Protein AF-0000000086059909 (afdb_homodimer)

Organism: NCBI:txid2851993

InterPro domains:
  IPR046909 Cyclic-phosphate processing, Receiver domain [PF20274] (4-87)

pLDDT: mean 95.5, std 5.06, range [65.31, 98.69]

Structure (mmCIF, N/CA/C/O backbone):
data_AF-0000000086059909-model_v1
#
loop_
_entity.id
_entity.type
_entity.pdbx_description
1 polymer 'Cyclic-phosphate processing Receiver domain-containing protein'
#
loop_
_atom_site.group_PDB
_atom_site.id
_atom_site.type_symbol
_atom_site.label_atom_id
_atom_site.label_alt_id
_atom_site.label_comp_id
_atom_site.label_asym_id
_atom_site.label_entity_id
_atom_site.label_seq_id
_atom_site.pdbx_PDB_ins_code
_atom_site.Cartn_x
_atom_site.Cartn_y
_atom_site.Cartn_z
_atom_site.occupancy
_atom_site.B_iso_or_equiv
_atom_site.auth_seq_id
_atom_site.auth_comp_id
_atom_site.auth_asym_id
_atom_site.auth_atom_id
_atom_site.pdbx_PDB_model_num
ATOM 1 N N . MET A 1 1 ? 14.375 -0.231 -8.562 1 88.06 1 MET A N 1
ATOM 2 C CA . MET A 1 1 ? 14.078 -0.672 -7.203 1 88.06 1 MET A CA 1
ATOM 3 C C . MET A 1 1 ? 12.93 -1.68 -7.199 1 88.06 1 MET A C 1
ATOM 5 O O . MET A 1 1 ? 11.977 -1.546 -7.969 1 88.06 1 MET A O 1
ATOM 9 N N . ILE A 1 2 ? 13.148 -2.838 -6.473 1 96.44 2 ILE A N 1
ATOM 10 C CA . ILE A 1 2 ? 12.156 -3.906 -6.402 1 96.44 2 ILE A CA 1
ATOM 11 C C . ILE A 1 2 ? 11.367 -3.789 -5.098 1 96.44 2 ILE A C 1
ATOM 13 O O . ILE A 1 2 ? 11.953 -3.709 -4.016 1 96.44 2 ILE A O 1
ATOM 17 N N . PHE A 1 3 ? 10.102 -3.744 -5.242 1 98.25 3 PHE A N 1
ATOM 18 C CA . PHE A 1 3 ? 9.258 -3.68 -4.055 1 98.25 3 PHE A CA 1
ATOM 19 C C . PHE A 1 3 ? 8.633 -5.035 -3.764 1 98.25 3 PHE A C 1
ATOM 21 O O . PHE A 1 3 ? 8.289 -5.781 -4.688 1 98.25 3 PHE A O 1
ATOM 28 N N . HIS A 1 4 ? 8.477 -5.203 -2.398 1 98.56 4 HIS A N 1
ATOM 29 C CA . HIS A 1 4 ? 7.676 -6.336 -1.931 1 98.56 4 HIS A CA 1
ATOM 30 C C . HIS A 1 4 ? 6.273 -5.895 -1.538 1 98.56 4 HIS A C 1
ATOM 32 O O . HIS A 1 4 ? 6.098 -5.145 -0.574 1 98.56 4 HIS A O 1
ATOM 38 N N . ILE A 1 5 ? 5.297 -6.426 -2.328 1 98.69 5 ILE A N 1
ATOM 39 C CA . ILE A 1 5 ? 3.91 -5.996 -2.178 1 98.69 5 ILE A CA 1
ATOM 40 C C . ILE A 1 5 ? 3.055 -7.168 -1.703 1 98.69 5 ILE A C 1
ATOM 42 O O . ILE A 1 5 ? 3.016 -8.219 -2.348 1 98.69 5 ILE A O 1
ATOM 46 N N . LEU A 1 6 ? 2.396 -6.961 -0.592 1 98.69 6 LEU A N 1
ATOM 47 C CA . LEU A 1 6 ? 1.515 -7.988 -0.046 1 98.69 6 LEU A CA 1
ATOM 48 C C . LEU A 1 6 ? 0.052 -7.578 -0.19 1 98.69 6 LEU A C 1
ATOM 50 O O . LEU A 1 6 ? -0.344 -6.504 0.265 1 98.69 6 LEU A O 1
ATOM 54 N N . ILE A 1 7 ? -0.701 -8.375 -0.814 1 98.5 7 ILE A N 1
ATOM 55 C CA . ILE A 1 7 ? -2.152 -8.227 -0.856 1 98.5 7 ILE A CA 1
ATOM 56 C C . ILE A 1 7 ? -2.803 -9.273 0.043 1 98.5 7 ILE A C 1
ATOM 58 O O . ILE A 1 7 ? -2.85 -10.461 -0.306 1 98.5 7 ILE A O 1
ATOM 62 N N . ASP A 1 8 ? -3.221 -8.82 1.195 1 97.81 8 ASP A N 1
ATOM 63 C CA . ASP A 1 8 ? -3.68 -9.695 2.271 1 97.81 8 ASP A CA 1
ATOM 64 C C . ASP A 1 8 ? -4.512 -8.922 3.289 1 97.81 8 ASP A C 1
ATOM 66 O O . ASP A 1 8 ? -4.09 -7.867 3.771 1 97.81 8 ASP A O 1
ATOM 70 N N . ASP A 1 9 ? -5.625 -9.469 3.674 1 96.56 9 ASP A N 1
ATOM 71 C CA . ASP A 1 9 ? -6.508 -8.695 4.539 1 96.56 9 ASP A CA 1
ATOM 72 C C . ASP A 1 9 ? -6.098 -8.828 6.004 1 96.56 9 ASP A C 1
ATOM 74 O O . ASP A 1 9 ? -6.527 -8.039 6.848 1 96.56 9 ASP A O 1
ATOM 78 N N . VAL A 1 10 ? -5.203 -9.805 6.395 1 93.06 10 VAL A N 1
ATOM 79 C CA . VAL A 1 10 ? -4.953 -10.086 7.805 1 93.06 10 VAL A CA 1
ATOM 80 C C . VAL A 1 10 ? -3.451 -10.039 8.078 1 93.06 10 VAL A C 1
ATOM 82 O O . VAL A 1 10 ? -2.998 -9.273 8.938 1 93.06 10 VAL A O 1
ATOM 85 N N . ARG A 1 11 ? -2.672 -10.711 7.367 1 92.94 11 ARG A N 1
ATOM 86 C CA . ARG A 1 11 ? -1.28 -10.969 7.719 1 92.94 11 ARG A CA 1
ATOM 87 C C . ARG A 1 11 ? -0.416 -9.734 7.484 1 92.94 11 ARG A C 1
ATOM 89 O O . ARG A 1 11 ? -0.679 -8.953 6.57 1 92.94 11 ARG A O 1
ATOM 96 N N . ASP A 1 12 ? 0.453 -9.602 8.328 1 93.12 12 ASP A N 1
ATOM 97 C CA . ASP A 1 12 ? 1.569 -8.672 8.188 1 93.12 12 ASP A CA 1
ATOM 98 C C . ASP A 1 12 ? 2.889 -9.422 8.016 1 93.12 12 ASP A C 1
ATOM 100 O O . ASP A 1 12 ? 3.549 -9.766 9 1 93.12 12 ASP A O 1
ATOM 104 N N . LEU A 1 13 ? 3.342 -9.625 6.879 1 93 13 LEU A N 1
ATOM 105 C CA . LEU A 1 13 ? 4.602 -10.32 6.633 1 93 13 LEU A CA 1
ATOM 106 C C . LEU A 1 13 ? 5.781 -9.359 6.754 1 93 13 LEU A C 1
ATOM 108 O O . LEU A 1 13 ? 5.711 -8.219 6.293 1 93 13 LEU A O 1
ATOM 112 N N . HIS A 1 14 ? 6.77 -9.852 7.297 1 93.62 14 HIS A N 1
ATOM 113 C CA . HIS A 1 14 ? 7.973 -9.047 7.465 1 93.62 14 HIS A CA 1
ATOM 114 C C . HIS A 1 14 ? 8.609 -8.719 6.117 1 93.62 14 HIS A C 1
ATOM 116 O O . HIS A 1 14 ? 8.562 -9.539 5.195 1 93.62 14 HIS A O 1
ATOM 122 N N . GLY A 1 15 ? 9.141 -7.535 6.062 1 95.06 15 GLY A N 1
ATOM 123 C CA . GLY A 1 15 ? 9.945 -7.176 4.902 1 95.06 15 GLY A CA 1
ATOM 124 C C . GLY A 1 15 ? 9.125 -6.602 3.764 1 95.06 15 GLY A C 1
ATOM 125 O O . GLY A 1 15 ? 9.656 -6.312 2.689 1 95.06 15 GLY A O 1
ATOM 126 N N . MET A 1 16 ? 7.84 -6.418 3.988 1 97.69 16 MET A N 1
ATOM 127 C CA . MET A 1 16 ? 7 -5.848 2.939 1 97.69 16 MET A CA 1
ATOM 128 C C . MET A 1 16 ? 7.191 -4.336 2.854 1 97.69 16 MET A C 1
ATOM 130 O O . MET A 1 16 ? 7.328 -3.666 3.879 1 97.69 16 MET A O 1
ATOM 134 N N . ASP A 1 17 ? 7.164 -3.838 1.604 1 97.94 17 ASP A N 1
ATOM 135 C CA . ASP A 1 17 ? 7.203 -2.396 1.378 1 97.94 17 ASP A CA 1
ATOM 136 C C . ASP A 1 17 ? 5.801 -1.797 1.4 1 97.94 17 ASP A C 1
ATOM 138 O O . ASP A 1 17 ? 5.605 -0.672 1.867 1 97.94 17 ASP A O 1
ATOM 142 N N . ILE A 1 18 ? 4.902 -2.537 0.819 1 98.44 18 ILE A N 1
ATOM 143 C CA . ILE A 1 18 ? 3.508 -2.119 0.721 1 98.44 18 ILE A CA 1
ATOM 144 C C . ILE A 1 18 ? 2.594 -3.281 1.104 1 98.44 18 ILE A C 1
ATOM 146 O O . ILE A 1 18 ? 2.801 -4.414 0.661 1 98.44 18 ILE A O 1
ATOM 150 N N . ILE A 1 19 ? 1.612 -3.006 1.909 1 98.44 19 ILE A N 1
ATOM 151 C CA . ILE A 1 19 ? 0.574 -3.967 2.266 1 98.44 19 ILE A CA 1
ATOM 152 C C . ILE A 1 19 ? -0.797 -3.408 1.889 1 98.44 19 ILE A C 1
ATOM 154 O O . ILE A 1 19 ? -1.146 -2.291 2.273 1 98.44 19 ILE A O 1
ATOM 158 N N . ILE A 1 20 ? -1.526 -4.223 1.174 1 98.5 20 ILE A N 1
ATOM 159 C CA . ILE A 1 20 ? -2.875 -3.857 0.753 1 98.5 20 ILE A CA 1
ATOM 160 C C . ILE A 1 20 ? -3.889 -4.805 1.39 1 98.5 20 ILE A C 1
ATOM 162 O O . ILE A 1 20 ? -3.811 -6.023 1.206 1 98.5 20 ILE A O 1
ATOM 166 N N . ARG A 1 21 ? -4.961 -4.277 2 1 97.62 21 ARG A N 1
ATOM 167 C CA . ARG A 1 21 ? -5.77 -5.066 2.922 1 97.62 21 ARG A CA 1
ATOM 168 C C . ARG A 1 21 ? -7.117 -5.418 2.301 1 97.62 21 ARG A C 1
ATOM 170 O O . ARG A 1 21 ? -7.781 -6.359 2.738 1 97.62 21 ARG A O 1
ATOM 177 N N . THR A 1 22 ? -7.523 -4.625 1.3 1 97.44 22 THR A N 1
ATOM 178 C CA . THR A 1 22 ? -8.867 -4.824 0.772 1 97.44 22 THR A CA 1
ATOM 179 C C . THR A 1 22 ? -8.836 -5.023 -0.741 1 97.44 22 THR A C 1
ATOM 181 O O . THR A 1 22 ? -7.941 -4.504 -1.418 1 97.44 22 THR A O 1
ATOM 184 N N . PRO A 1 23 ? -9.844 -5.727 -1.25 1 97.69 23 PRO A N 1
ATOM 185 C CA . PRO A 1 23 ? -9.891 -5.895 -2.705 1 97.69 23 PRO A CA 1
ATOM 186 C C . PRO A 1 23 ? -10.023 -4.566 -3.447 1 97.69 23 PRO A C 1
ATOM 188 O O . PRO A 1 23 ? -9.422 -4.383 -4.508 1 97.69 23 PRO A O 1
ATOM 191 N N . GLU A 1 24 ? -10.805 -3.645 -2.908 1 96.88 24 GLU A N 1
ATOM 192 C CA . GLU A 1 24 ? -10.992 -2.355 -3.564 1 96.88 24 GLU A CA 1
ATOM 193 C C . GLU A 1 24 ? -9.672 -1.591 -3.666 1 96.88 24 GLU A C 1
ATOM 195 O O . GLU A 1 24 ? -9.359 -1.02 -4.715 1 96.88 24 GLU A O 1
ATOM 200 N N . ALA A 1 25 ? -8.922 -1.569 -2.637 1 97.38 25 ALA A N 1
ATOM 201 C CA . ALA A 1 25 ? -7.625 -0.899 -2.65 1 97.38 25 ALA A CA 1
ATOM 202 C C . ALA A 1 25 ? -6.664 -1.588 -3.613 1 97.38 25 ALA A C 1
ATOM 204 O O . ALA A 1 25 ? -5.879 -0.925 -4.297 1 97.38 25 ALA A O 1
ATOM 205 N N . ALA A 1 26 ? -6.77 -2.9 -3.641 1 98.06 26 ALA A N 1
ATOM 206 C CA . ALA A 1 26 ? -5.914 -3.645 -4.562 1 98.06 26 ALA A CA 1
ATOM 207 C C . ALA A 1 26 ? -6.207 -3.266 -6.012 1 98.06 26 ALA A C 1
ATOM 209 O O . ALA A 1 26 ? -5.285 -3.02 -6.793 1 98.06 26 ALA A O 1
ATOM 210 N N . ILE A 1 27 ? -7.422 -3.207 -6.328 1 96.88 27 ILE A N 1
ATOM 211 C CA . ILE A 1 27 ? -7.812 -2.859 -7.691 1 96.88 27 ILE A CA 1
ATOM 212 C C . ILE A 1 27 ? -7.332 -1.448 -8.023 1 96.88 27 ILE A C 1
ATOM 214 O O . ILE A 1 27 ? -6.766 -1.214 -9.094 1 96.88 27 ILE A O 1
ATOM 218 N N . GLU A 1 28 ? -7.586 -0.566 -7.16 1 96.25 28 GLU A N 1
ATOM 219 C CA . GLU A 1 28 ? -7.125 0.801 -7.383 1 96.25 28 GLU A CA 1
ATOM 220 C C . GLU A 1 28 ? -5.609 0.854 -7.551 1 96.25 28 GLU A C 1
ATOM 222 O O . GLU A 1 28 ? -5.102 1.547 -8.43 1 96.25 28 GLU A O 1
ATOM 227 N N . PHE A 1 29 ? -4.945 0.128 -6.723 1 97.12 29 PHE A N 1
ATOM 228 C CA . PHE A 1 29 ? -3.49 0.067 -6.793 1 97.12 29 PHE A CA 1
ATOM 229 C C . PHE A 1 29 ? -3.033 -0.445 -8.148 1 97.12 29 PHE A C 1
ATOM 231 O O . PHE A 1 29 ? -2.148 0.144 -8.773 1 97.12 29 PHE A O 1
ATOM 238 N N . LEU A 1 30 ? -3.65 -1.437 -8.641 1 97.31 30 LEU A N 1
ATOM 239 C CA . LEU A 1 30 ? -3.252 -2.039 -9.906 1 97.31 30 LEU A CA 1
ATOM 240 C C . LEU A 1 30 ? -3.6 -1.122 -11.078 1 97.31 30 LEU A C 1
ATOM 242 O O . LEU A 1 30 ? -2.963 -1.186 -12.133 1 97.31 30 LEU A O 1
ATOM 246 N N . ASN A 1 31 ? -4.602 -0.307 -10.859 1 96.19 31 ASN A N 1
ATOM 247 C CA . ASN A 1 31 ? -4.996 0.645 -11.891 1 96.19 31 ASN A CA 1
ATOM 248 C C . ASN A 1 31 ? -4.004 1.798 -12 1 96.19 31 ASN A C 1
ATOM 250 O O . ASN A 1 31 ? -3.883 2.418 -13.055 1 96.19 31 ASN A O 1
ATOM 254 N N . THR A 1 32 ? -3.246 2.004 -10.938 1 94.56 32 THR A N 1
ATOM 255 C CA . THR A 1 32 ? -2.451 3.227 -10.906 1 94.56 32 THR A CA 1
ATOM 256 C C . THR A 1 32 ? -0.963 2.904 -10.812 1 94.56 32 THR A C 1
ATOM 258 O O . THR A 1 32 ? -0.119 3.77 -11.055 1 94.56 32 THR A O 1
ATOM 261 N N . THR A 1 33 ? -0.651 1.685 -10.453 1 94.38 33 THR A N 1
ATOM 262 C CA . THR A 1 33 ? 0.735 1.272 -10.258 1 94.38 33 THR A CA 1
ATOM 263 C C . THR A 1 33 ? 1.04 0.004 -11.055 1 94.38 33 THR A C 1
ATOM 265 O O . THR A 1 33 ? 0.269 -0.957 -11.016 1 94.38 33 THR A O 1
ATOM 268 N N . ASP A 1 34 ? 2.123 0.028 -11.758 1 96.56 34 ASP A N 1
ATOM 269 C CA . ASP A 1 34 ? 2.59 -1.146 -12.492 1 96.56 34 ASP A CA 1
ATOM 270 C C . ASP A 1 34 ? 3.455 -2.037 -11.602 1 96.56 34 ASP A C 1
ATOM 272 O O . ASP A 1 34 ? 4.516 -1.617 -11.141 1 96.56 34 ASP A O 1
ATOM 276 N N . THR A 1 35 ? 3.082 -3.275 -11.398 1 98 35 THR A N 1
ATOM 277 C CA . THR A 1 35 ? 3.785 -4.188 -10.508 1 98 35 THR A CA 1
ATOM 278 C C . THR A 1 35 ? 4.895 -4.93 -11.25 1 98 35 THR A C 1
ATOM 280 O O . THR A 1 35 ? 5.598 -5.754 -10.664 1 98 35 THR A O 1
ATOM 283 N N . THR A 1 36 ? 5.004 -4.656 -12.547 1 98.06 36 THR A N 1
ATOM 284 C CA . THR A 1 36 ? 6.035 -5.324 -13.328 1 98.06 36 THR A CA 1
ATOM 285 C C . THR A 1 36 ? 7.41 -5.125 -12.703 1 98.06 36 THR A C 1
ATOM 287 O O . THR A 1 36 ? 7.781 -4.004 -12.352 1 98.06 36 THR A O 1
ATOM 290 N N . GLY A 1 37 ? 8.07 -6.227 -12.555 1 97.56 37 GLY A N 1
ATOM 291 C CA . GLY A 1 37 ? 9.422 -6.164 -12.008 1 97.56 37 GLY A CA 1
ATOM 292 C C . GLY A 1 37 ? 9.445 -6.184 -10.492 1 97.56 37 GLY A C 1
ATOM 293 O O . GLY A 1 37 ? 10.523 -6.207 -9.891 1 97.56 37 GLY A O 1
ATOM 294 N N . HIS A 1 38 ? 8.344 -6.258 -9.812 1 98.38 38 HIS A N 1
ATOM 295 C CA . HIS A 1 38 ? 8.25 -6.305 -8.352 1 98.38 38 HIS A CA 1
ATOM 296 C C . HIS A 1 38 ? 7.832 -7.691 -7.875 1 98.38 38 HIS A C 1
ATOM 298 O O . HIS A 1 38 ? 7.578 -8.578 -8.688 1 98.38 38 HIS A O 1
ATOM 304 N N . PHE A 1 39 ? 7.93 -7.883 -6.578 1 98.5 39 PHE A N 1
ATOM 305 C CA . PHE A 1 39 ? 7.445 -9.109 -5.957 1 98.5 39 PHE A CA 1
ATOM 306 C C . PHE A 1 39 ? 6.047 -8.906 -5.387 1 98.5 39 PHE A C 1
ATOM 308 O O . PHE A 1 39 ? 5.793 -7.93 -4.676 1 98.5 39 PHE A O 1
ATOM 315 N N . VAL A 1 40 ? 5.211 -9.844 -5.746 1 98.62 40 VAL A N 1
ATOM 316 C CA . VAL A 1 40 ? 3.842 -9.734 -5.258 1 98.62 40 VAL A CA 1
ATOM 317 C C . VAL A 1 40 ? 3.471 -10.984 -4.473 1 98.62 40 VAL A C 1
ATOM 319 O O . VAL A 1 40 ? 3.605 -12.102 -4.977 1 98.62 40 VAL A O 1
ATOM 322 N N . TYR A 1 41 ? 3.057 -10.805 -3.219 1 98.38 41 TYR A N 1
ATOM 323 C CA . TYR A 1 41 ? 2.516 -11.844 -2.35 1 98.38 41 TYR A CA 1
ATOM 324 C C . TYR A 1 41 ? 0.997 -11.75 -2.264 1 98.38 41 TYR A C 1
ATOM 326 O O . TYR A 1 41 ? 0.449 -10.664 -2.045 1 98.38 41 TYR A O 1
ATOM 334 N N . MET A 1 42 ? 0.342 -12.867 -2.504 1 97.62 42 MET A N 1
ATOM 335 C CA . MET A 1 42 ? -1.107 -12.758 -2.645 1 97.62 42 MET A CA 1
ATOM 336 C C . MET A 1 42 ? -1.817 -13.805 -1.797 1 97.62 42 MET A C 1
ATOM 338 O O . MET A 1 42 ? -1.503 -14.992 -1.883 1 97.62 42 MET A O 1
ATOM 342 N N . ASP A 1 43 ? -2.734 -13.328 -1.062 1 97.81 43 ASP A N 1
ATOM 343 C CA . ASP A 1 43 ? -3.752 -14.172 -0.447 1 97.81 43 ASP A CA 1
ATOM 344 C C . ASP A 1 43 ? -5.008 -14.242 -1.313 1 97.81 43 ASP A C 1
ATOM 346 O O . ASP A 1 43 ? -5.191 -13.414 -2.211 1 97.81 43 ASP A O 1
ATOM 350 N N . ASN A 1 44 ? -5.766 -15.227 -1.102 1 98 44 ASN A N 1
ATOM 351 C CA . ASN A 1 44 ? -7.008 -15.336 -1.86 1 98 44 ASN A CA 1
ATOM 352 C C . ASN A 1 44 ? -8.188 -14.766 -1.087 1 98 44 ASN A C 1
ATOM 354 O O . ASN A 1 44 ? -9.016 -14.047 -1.651 1 98 44 ASN A O 1
ATOM 358 N N . ASP A 1 45 ? -8.266 -15.094 0.191 1 96.62 45 ASP A N 1
ATOM 359 C CA . ASP A 1 45 ? -9.445 -14.742 0.979 1 96.62 45 ASP A CA 1
ATOM 360 C C . ASP A 1 45 ? -9.336 -13.312 1.509 1 96.62 45 ASP A C 1
ATOM 362 O O . ASP A 1 45 ? -9.125 -13.102 2.705 1 96.62 45 ASP A O 1
ATOM 366 N N . LEU A 1 46 ? -9.625 -12.359 0.718 1 95.81 46 LEU A N 1
ATOM 367 C CA . LEU A 1 46 ? -9.422 -10.945 1.028 1 95.81 46 LEU A CA 1
ATOM 368 C C . LEU A 1 46 ? -10.672 -10.336 1.651 1 95.81 46 LEU A C 1
ATOM 370 O O . LEU A 1 46 ? -10.609 -9.281 2.277 1 95.81 46 LEU A O 1
ATOM 374 N N . ALA A 1 47 ? -11.82 -10.828 1.349 1 89.06 47 ALA A N 1
ATOM 375 C CA . ALA A 1 47 ? -13.086 -10.297 1.862 1 89.06 47 ALA A CA 1
ATOM 376 C C . ALA A 1 47 ? -14.164 -11.375 1.876 1 89.06 47 ALA A C 1
ATOM 378 O O . ALA A 1 47 ? -14.109 -12.328 1.095 1 89.06 47 ALA A O 1
ATOM 379 N N . VAL A 1 48 ? -15.117 -11.148 2.748 1 86 48 VAL A N 1
ATOM 380 C CA . VAL A 1 48 ? -16.234 -12.078 2.834 1 86 48 VAL A CA 1
ATOM 381 C C . VAL A 1 48 ? -17.172 -11.883 1.64 1 86 48 VAL A C 1
ATOM 383 O O . VAL A 1 48 ? -17.594 -12.852 1.001 1 86 48 VAL A O 1
ATOM 386 N N . ASP A 1 49 ? -17.5 -10.578 1.355 1 88.38 49 ASP A N 1
ATOM 387 C CA . ASP A 1 49 ? -18.406 -10.266 0.252 1 88.38 49 ASP A CA 1
ATOM 388 C C . ASP A 1 49 ? -17.688 -9.453 -0.829 1 88.38 49 ASP A C 1
ATOM 390 O O . ASP A 1 49 ? -18.328 -8.734 -1.591 1 88.38 49 ASP A O 1
ATOM 394 N N . GLY A 1 50 ? -16.688 -9.82 -1.316 1 89.56 50 GLY A N 1
ATOM 395 C CA . GLY A 1 50 ? -15.977 -9.062 -2.338 1 89.56 50 GLY A CA 1
ATOM 396 C C . GLY A 1 50 ? -15.102 -9.938 -3.221 1 89.56 50 GLY A C 1
ATOM 397 O O . GLY A 1 50 ? -15.242 -11.156 -3.23 1 89.56 50 GLY A O 1
ATOM 398 N N . MET A 1 51 ? -14.352 -9.297 -4.062 1 95 51 MET A N 1
ATOM 399 C CA . MET A 1 51 ? -13.438 -10.008 -4.957 1 95 51 MET A CA 1
ATOM 400 C C . MET A 1 51 ? -12.414 -10.805 -4.16 1 95 51 MET A C 1
ATOM 402 O O . MET A 1 51 ? -11.953 -10.359 -3.107 1 95 51 MET A O 1
ATOM 406 N N . GLU A 1 52 ? -12.117 -11.922 -4.746 1 97.19 52 GLU A N 1
ATOM 407 C CA . GLU A 1 52 ? -11.094 -12.766 -4.137 1 97.19 52 GLU A CA 1
ATOM 408 C C . GLU A 1 52 ? -9.734 -12.547 -4.801 1 97.19 52 GLU A C 1
ATOM 410 O O . GLU A 1 52 ? -9.648 -11.945 -5.875 1 97.19 52 GLU A O 1
ATOM 415 N N . GLY A 1 53 ? -8.703 -13.094 -4.168 1 98 53 GLY A N 1
ATOM 416 C CA . GLY A 1 53 ? -7.34 -12.906 -4.645 1 98 53 GLY A CA 1
ATOM 417 C C . GLY A 1 53 ? -7.129 -13.414 -6.059 1 98 53 GLY A C 1
ATOM 418 O O . GLY A 1 53 ? -6.426 -12.781 -6.852 1 98 53 GLY A O 1
ATOM 419 N N . TYR A 1 54 ? -7.734 -14.539 -6.387 1 97.88 54 TYR A N 1
ATOM 420 C CA . TYR A 1 54 ? -7.52 -15.07 -7.727 1 97.88 54 TYR A CA 1
ATOM 421 C C . TYR A 1 54 ? -8.078 -14.133 -8.789 1 97.88 54 TYR A C 1
ATO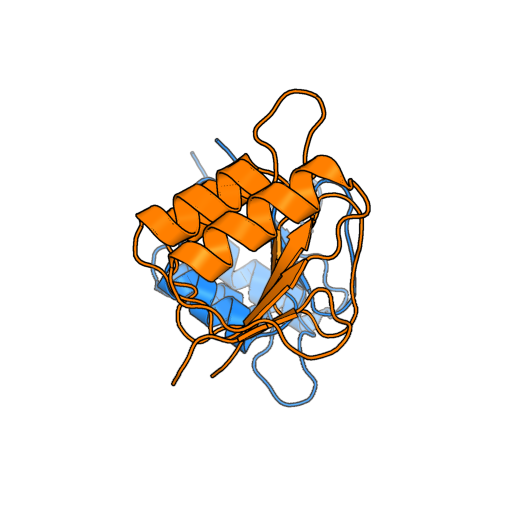M 423 O O . TYR A 1 54 ? -7.512 -14.008 -9.875 1 97.88 54 TYR A O 1
ATOM 431 N N . GLN A 1 55 ? -9.164 -13.492 -8.539 1 97.94 55 GLN A N 1
ATOM 432 C CA . GLN A 1 55 ? -9.711 -12.508 -9.469 1 97.94 55 GLN A CA 1
ATOM 433 C C . GLN A 1 55 ? -8.781 -11.305 -9.602 1 97.94 55 GLN A C 1
ATOM 435 O O . GLN A 1 55 ? -8.586 -10.781 -10.703 1 97.94 55 GLN A O 1
ATOM 440 N N . ILE A 1 56 ? -8.188 -10.898 -8.484 1 98.38 56 ILE A N 1
ATOM 441 C CA . ILE A 1 56 ? -7.25 -9.781 -8.492 1 98.38 56 ILE A CA 1
ATOM 442 C C . ILE A 1 56 ? -6.016 -10.141 -9.312 1 98.38 56 ILE A C 1
ATOM 444 O O . ILE A 1 56 ? -5.531 -9.336 -10.109 1 98.38 56 ILE A O 1
ATOM 448 N N . LEU A 1 57 ? -5.52 -11.32 -9.125 1 98.62 57 LEU A N 1
ATOM 449 C CA . LEU A 1 57 ? -4.391 -11.789 -9.922 1 98.62 57 LEU A CA 1
ATOM 450 C C . LEU A 1 57 ? -4.727 -11.75 -11.406 1 98.62 57 LEU A C 1
ATOM 452 O O . LEU A 1 57 ? -3.916 -11.289 -12.219 1 98.62 57 LEU A O 1
ATOM 456 N N . ARG A 1 58 ? -5.871 -12.203 -11.727 1 98.25 58 ARG A N 1
ATOM 457 C CA . ARG A 1 58 ? -6.262 -12.211 -13.133 1 98.25 58 ARG A CA 1
ATOM 458 C C . ARG A 1 58 ? -6.305 -10.797 -13.703 1 98.25 58 ARG A C 1
ATOM 460 O O . ARG A 1 58 ? -5.855 -10.562 -14.828 1 98.25 58 ARG A O 1
ATOM 467 N N . LEU A 1 59 ? -6.879 -9.93 -12.977 1 98.06 59 LEU A N 1
ATOM 468 C CA . LEU A 1 59 ? -6.918 -8.531 -13.406 1 98.06 59 LEU A CA 1
ATOM 469 C C . LEU A 1 59 ? -5.508 -7.996 -13.625 1 98.06 59 LEU A C 1
ATOM 471 O O . LEU A 1 59 ? -5.242 -7.34 -14.633 1 98.06 59 LEU A O 1
ATOM 475 N N . LEU A 1 60 ? -4.66 -8.258 -12.664 1 98.44 60 LEU A N 1
ATOM 476 C CA . LEU A 1 60 ? -3.26 -7.859 -12.766 1 98.44 60 LEU A CA 1
ATOM 477 C C . LEU A 1 60 ? -2.646 -8.352 -14.07 1 98.44 60 LEU A C 1
ATOM 479 O O . LEU A 1 60 ? -2.033 -7.578 -14.805 1 98.44 60 LEU A O 1
ATOM 483 N N . LEU A 1 61 ? -2.826 -9.555 -14.383 1 98.44 61 LEU A N 1
ATOM 484 C CA . LEU A 1 61 ? -2.277 -10.172 -15.586 1 98.44 61 LEU A CA 1
ATOM 485 C C . LEU A 1 61 ? -2.957 -9.617 -16.828 1 98.44 61 LEU A C 1
ATOM 487 O O . LEU A 1 61 ? -2.297 -9.383 -17.844 1 98.44 61 LEU A O 1
ATOM 491 N N . GLU A 1 62 ? -4.215 -9.406 -16.766 1 97.94 62 GLU A N 1
ATOM 492 C CA . GLU A 1 62 ? -4.969 -8.852 -17.891 1 97.94 62 GLU A CA 1
ATOM 493 C C . GLU A 1 62 ? -4.504 -7.434 -18.219 1 97.94 62 GLU A C 1
ATOM 495 O O . GLU A 1 62 ? -4.523 -7.02 -19.375 1 97.94 62 GLU A O 1
ATOM 500 N N . PHE A 1 63 ? -4.184 -6.711 -17.203 1 97.56 63 PHE A N 1
ATOM 501 C CA . PHE A 1 63 ? -3.693 -5.352 -17.391 1 97.56 63 PHE A CA 1
ATOM 502 C C . PHE A 1 63 ? -2.311 -5.355 -18.031 1 97.56 63 PHE A C 1
ATOM 504 O O . PHE A 1 63 ? -1.769 -4.293 -18.359 1 97.56 63 PHE A O 1
ATOM 511 N N . GLY A 1 64 ? -1.762 -6.516 -18.172 1 97.81 64 GLY A N 1
ATOM 512 C CA . GLY A 1 64 ? -0.466 -6.652 -18.828 1 97.81 64 GLY A CA 1
ATOM 513 C C . GLY A 1 64 ? 0.697 -6.527 -17.859 1 97.81 64 GLY A C 1
ATOM 514 O O . GLY A 1 64 ? 1.854 -6.461 -18.281 1 97.81 64 GLY A O 1
ATOM 515 N N . GLN A 1 65 ? 0.401 -6.438 -16.578 1 98.31 65 GLN A N 1
ATOM 516 C CA . GLN A 1 65 ? 1.463 -6.363 -15.57 1 98.31 65 GLN A CA 1
ATOM 517 C C . GLN A 1 65 ? 2.113 -7.727 -15.359 1 98.31 65 GLN A C 1
ATOM 519 O O . GLN A 1 65 ? 1.438 -8.758 -15.414 1 98.31 65 GLN A O 1
ATOM 524 N N . ARG A 1 66 ? 3.406 -7.688 -15.148 1 98.38 66 ARG A N 1
ATOM 525 C CA . ARG A 1 66 ? 4.176 -8.914 -14.977 1 98.38 66 ARG A CA 1
ATOM 526 C C . ARG A 1 66 ? 5.148 -8.797 -13.812 1 98.38 66 ARG A C 1
ATOM 528 O O . ARG A 1 66 ? 6.336 -8.531 -14.008 1 98.38 66 ARG A O 1
ATOM 535 N N . PRO A 1 67 ? 4.645 -9.078 -12.609 1 98.44 67 PRO A N 1
ATOM 536 C CA . PRO A 1 67 ? 5.59 -9.125 -11.484 1 98.44 67 PRO A CA 1
ATOM 537 C C . PRO A 1 67 ? 6.75 -10.086 -11.742 1 98.44 67 PRO A C 1
ATOM 539 O O . PRO A 1 67 ? 6.57 -11.125 -12.383 1 98.44 67 PRO A O 1
ATOM 542 N N . LYS A 1 68 ? 7.832 -9.633 -11.211 1 98.19 68 LYS A N 1
ATOM 543 C CA . LYS A 1 68 ? 9 -10.508 -11.312 1 98.19 68 LYS A CA 1
ATOM 544 C C . LYS A 1 68 ? 8.75 -11.836 -10.609 1 98.19 68 LYS A C 1
ATOM 546 O O . LYS A 1 68 ? 9.195 -12.891 -11.078 1 98.19 68 LYS A O 1
ATOM 551 N N . LYS A 1 69 ? 8.125 -11.742 -9.5 1 97.75 69 LYS A N 1
ATOM 552 C CA . LYS A 1 69 ? 7.797 -12.914 -8.695 1 97.75 69 LYS A CA 1
ATOM 553 C C . LYS A 1 69 ? 6.406 -12.789 -8.078 1 97.75 69 LYS A C 1
ATOM 555 O O . LYS A 1 69 ? 6.027 -11.711 -7.609 1 97.75 69 LYS A O 1
ATOM 560 N N . VAL A 1 70 ? 5.711 -13.891 -8.172 1 98.5 70 VAL A N 1
ATOM 561 C CA . VAL A 1 70 ? 4.438 -13.984 -7.469 1 98.5 70 VAL A CA 1
ATOM 562 C C . VAL A 1 70 ? 4.496 -15.125 -6.449 1 98.5 70 VAL A C 1
ATOM 564 O O . VAL A 1 70 ? 4.871 -16.25 -6.789 1 98.5 70 VAL A O 1
ATOM 567 N N . VAL A 1 71 ? 4.188 -14.859 -5.219 1 98.06 71 VAL A N 1
ATOM 568 C CA . VAL A 1 71 ? 4.156 -15.859 -4.152 1 98.06 71 VAL A CA 1
ATOM 569 C C . VAL A 1 71 ? 2.729 -16.016 -3.633 1 98.06 71 VAL A C 1
ATOM 571 O O . VAL A 1 71 ? 2.117 -15.039 -3.184 1 98.06 71 VAL A O 1
ATOM 574 N N . LEU A 1 72 ? 2.217 -17.141 -3.701 1 98 72 LEU A N 1
ATOM 575 C CA . LEU A 1 72 ? 0.866 -17.406 -3.217 1 98 72 LEU A CA 1
ATOM 576 C C . LEU A 1 72 ? 0.883 -17.797 -1.745 1 98 72 LEU A C 1
ATOM 578 O O . LEU A 1 72 ? 1.311 -18.906 -1.401 1 98 72 LEU A O 1
ATOM 582 N N . VAL A 1 73 ? 0.4 -17.016 -0.925 1 96.44 73 VAL A N 1
ATOM 583 C CA . VAL A 1 73 ? 0.45 -17.25 0.512 1 96.44 73 VAL A CA 1
ATOM 584 C C . VAL A 1 73 ? -0.926 -17.688 1.011 1 96.44 73 VAL A C 1
ATOM 586 O O . VAL A 1 73 ? -1.211 -17.625 2.209 1 96.44 73 VAL A O 1
ATOM 589 N N . THR A 1 74 ? -1.761 -18.109 0.241 1 95.69 74 THR A N 1
ATOM 590 C CA . THR A 1 74 ? -3.104 -18.578 0.575 1 95.69 74 THR A CA 1
ATOM 591 C C . THR A 1 74 ? -3.1 -20.062 0.917 1 95.69 74 THR A C 1
ATOM 593 O O . THR A 1 74 ? -2.379 -20.844 0.294 1 95.69 74 THR A O 1
ATOM 596 N N . SER A 1 75 ? -3.973 -20.438 1.778 1 94.06 75 SER A N 1
ATOM 597 C CA . SER A 1 75 ? -4.141 -21.844 2.129 1 94.06 75 SER A CA 1
ATOM 598 C C . SER A 1 75 ? -5.379 -22.438 1.465 1 94.06 75 SER A C 1
ATOM 600 O O . SER A 1 75 ? -5.684 -23.609 1.649 1 94.06 75 SER A O 1
ATOM 602 N N . ASN A 1 76 ? -6.094 -21.734 0.675 1 95.81 76 ASN A N 1
ATOM 603 C CA . ASN A 1 76 ? -7.23 -22.219 -0.098 1 95.81 76 ASN A CA 1
ATOM 604 C C . ASN A 1 76 ? -6.781 -23.031 -1.305 1 95.81 76 ASN A C 1
ATOM 606 O O . ASN A 1 76 ? -6.238 -22.484 -2.266 1 95.81 76 ASN A O 1
ATOM 610 N N . PRO A 1 77 ? -7.051 -24.312 -1.275 1 95.12 77 PRO A N 1
ATOM 611 C CA . PRO A 1 77 ? -6.453 -25.172 -2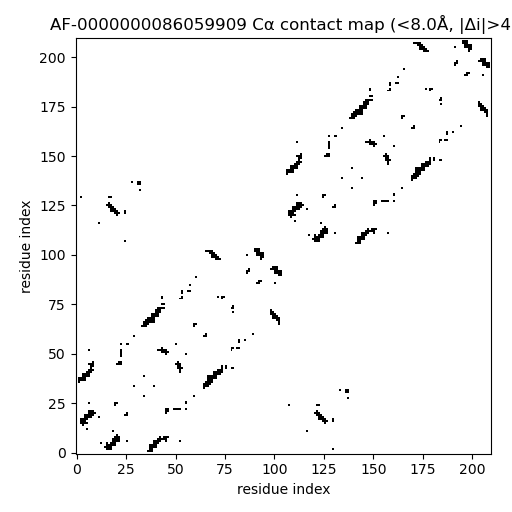.293 1 95.12 77 PRO A CA 1
ATOM 612 C C . PRO A 1 77 ? -7.012 -24.922 -3.691 1 95.12 77 PRO A C 1
ATOM 614 O O . PRO A 1 77 ? -6.277 -24.984 -4.676 1 95.12 77 PRO A O 1
ATOM 617 N N . VAL A 1 78 ? -8.281 -24.703 -3.811 1 96.75 78 VAL A N 1
ATOM 618 C CA . VAL A 1 78 ? -8.891 -24.469 -5.113 1 96.75 78 VAL A CA 1
ATOM 619 C C . VAL A 1 78 ? -8.359 -23.172 -5.703 1 96.75 78 VAL A C 1
ATOM 621 O O . VAL A 1 78 ? -7.949 -23.125 -6.867 1 96.75 78 VAL A O 1
ATOM 624 N N . ALA A 1 79 ? -8.336 -22.125 -4.965 1 96.75 79 ALA A N 1
ATOM 625 C CA . ALA A 1 79 ? -7.836 -20.844 -5.434 1 96.75 79 ALA A CA 1
ATOM 626 C C . ALA A 1 79 ? -6.359 -20.922 -5.809 1 96.75 79 ALA A C 1
ATOM 628 O O . ALA A 1 79 ? -5.938 -20.359 -6.816 1 96.75 79 ALA A O 1
ATOM 629 N N . LYS A 1 80 ? -5.609 -21.625 -4.941 1 96.12 80 LYS A N 1
ATOM 630 C CA . LYS A 1 80 ? -4.188 -21.797 -5.223 1 96.12 80 LYS A CA 1
ATOM 631 C C . LYS A 1 80 ? -3.98 -22.422 -6.602 1 96.12 80 LYS A C 1
ATOM 633 O O . LYS A 1 80 ? -3.143 -21.969 -7.379 1 96.12 80 LYS A O 1
ATOM 638 N N . GLN A 1 81 ? -4.723 -23.422 -6.871 1 96.44 81 GLN A N 1
ATOM 639 C CA . GLN A 1 81 ? -4.605 -24.109 -8.148 1 96.44 81 GLN A CA 1
ATOM 640 C C . GLN A 1 81 ? -5.008 -23.188 -9.305 1 96.44 81 GLN A C 1
ATOM 642 O O . GLN A 1 81 ? -4.34 -23.156 -10.344 1 96.44 81 GLN A O 1
ATOM 647 N N . ASN A 1 82 ? -6.098 -22.484 -9.172 1 97.06 82 ASN A N 1
ATOM 648 C CA . ASN A 1 82 ? -6.539 -21.531 -10.188 1 97.06 82 ASN A CA 1
ATOM 649 C C . ASN A 1 82 ? -5.473 -20.484 -10.477 1 97.06 82 ASN A C 1
ATOM 651 O O . ASN A 1 82 ? -5.148 -20.219 -11.633 1 97.06 82 ASN A O 1
ATOM 655 N N . MET A 1 83 ? -4.914 -19.953 -9.438 1 98.38 83 MET A N 1
ATOM 656 C CA . MET A 1 83 ? -3.889 -18.922 -9.578 1 98.38 83 MET A CA 1
ATOM 657 C C . MET A 1 83 ? -2.629 -19.484 -10.219 1 98.38 83 MET A C 1
ATOM 659 O O . MET A 1 83 ? -2.037 -18.859 -11.102 1 98.38 83 MET A O 1
ATOM 663 N N . ARG A 1 84 ? -2.275 -20.625 -9.758 1 97.38 84 ARG A N 1
ATOM 664 C CA . ARG A 1 84 ? -1.146 -21.328 -10.367 1 97.38 84 ARG A CA 1
ATOM 665 C C . ARG A 1 84 ? -1.349 -21.484 -11.867 1 97.38 84 ARG A C 1
ATOM 667 O O . ARG A 1 84 ? -0.453 -21.172 -12.656 1 97.38 84 ARG A O 1
ATOM 674 N N . ASN A 1 85 ? -2.479 -21.953 -12.266 1 97.88 85 ASN A N 1
ATOM 675 C CA . ASN A 1 85 ? -2.766 -22.156 -13.68 1 97.88 85 ASN A CA 1
ATOM 676 C C . ASN A 1 85 ? -2.686 -20.844 -14.461 1 97.88 85 ASN A C 1
ATOM 678 O O . ASN A 1 85 ? -2.127 -20.797 -15.555 1 97.88 85 ASN A O 1
ATOM 682 N N . ASP A 1 86 ? -3.293 -19.797 -13.938 1 98.19 86 ASP A N 1
ATOM 683 C CA . ASP A 1 86 ? -3.254 -18.484 -14.586 1 98.19 86 ASP A CA 1
ATOM 684 C C . ASP A 1 86 ? -1.813 -18.031 -14.805 1 98.19 86 ASP A C 1
ATOM 686 O O . ASP A 1 86 ? -1.48 -17.5 -15.867 1 98.19 86 ASP A O 1
ATOM 690 N N . LEU A 1 87 ? -0.953 -18.234 -13.797 1 98.19 87 LEU A N 1
ATOM 691 C CA . LEU A 1 87 ? 0.444 -17.812 -13.867 1 98.19 87 LEU A CA 1
ATOM 692 C C . LEU A 1 87 ? 1.201 -18.641 -14.906 1 98.19 87 LEU A C 1
ATOM 694 O O . LEU A 1 87 ? 1.941 -18.094 -15.719 1 98.19 87 LEU A O 1
ATOM 698 N N . LEU A 1 88 ? 0.967 -19.922 -14.906 1 97.62 88 LEU A N 1
ATOM 699 C CA . LEU A 1 88 ? 1.632 -20.781 -15.875 1 97.62 88 LEU A CA 1
ATOM 700 C C . LEU A 1 88 ? 1.185 -20.453 -17.297 1 97.62 88 LEU A C 1
ATOM 702 O O . LEU A 1 88 ? 2 -20.438 -18.219 1 97.62 88 LEU A O 1
ATOM 706 N N . ASP A 1 89 ? -0.066 -20.188 -17.469 1 97.81 89 ASP A N 1
ATOM 707 C CA . ASP A 1 89 ? -0.608 -19.844 -18.781 1 97.81 89 ASP A CA 1
ATOM 708 C C . ASP A 1 89 ? 0.043 -18.578 -19.328 1 97.81 89 ASP A C 1
ATOM 710 O O . ASP A 1 89 ? 0.178 -18.406 -20.547 1 97.81 89 ASP A O 1
ATOM 714 N N . GLU A 1 90 ? 0.423 -17.688 -18.438 1 97.5 90 GLU A N 1
ATOM 715 C CA . GLU A 1 90 ? 1.057 -16.438 -18.844 1 97.5 90 GLU A CA 1
ATOM 716 C C . GLU A 1 90 ? 2.553 -16.625 -19.078 1 97.5 90 GLU A C 1
ATOM 718 O O . GLU A 1 90 ? 3.234 -15.711 -19.547 1 97.5 90 GLU A O 1
ATOM 723 N N . GLY A 1 91 ? 3.098 -17.781 -18.641 1 97.19 91 GLY A N 1
ATOM 724 C CA . GLY A 1 91 ? 4.488 -18.094 -18.938 1 97.19 91 GLY A CA 1
ATOM 725 C C . GLY A 1 91 ? 5.371 -18.109 -17.703 1 97.19 91 GLY A C 1
ATOM 726 O O . GLY A 1 91 ? 6.586 -18.297 -17.812 1 97.19 91 GLY A O 1
ATOM 727 N N . TYR A 1 92 ? 4.766 -17.938 -16.531 1 97.88 92 TYR A N 1
ATOM 728 C CA . TYR A 1 92 ? 5.555 -18.016 -15.305 1 97.88 92 TYR A CA 1
ATOM 729 C C . TYR A 1 92 ? 6.07 -19.438 -15.094 1 97.88 92 TYR A C 1
ATOM 731 O O . TYR A 1 92 ? 5.414 -20.406 -15.477 1 97.88 92 TYR A O 1
ATOM 739 N N . GLN A 1 93 ? 7.227 -19.453 -14.43 1 97.06 93 GLN A N 1
ATOM 740 C CA . GLN A 1 93 ? 7.789 -20.734 -14.062 1 97.06 93 GLN A CA 1
ATOM 741 C C . GLN A 1 93 ? 7.66 -20.984 -12.555 1 97.06 93 GLN A C 1
ATOM 743 O O . GLN A 1 93 ? 7.973 -20.109 -11.75 1 97.06 93 GLN A O 1
ATOM 748 N N . GLU A 1 94 ? 7.129 -22.141 -12.266 1 96.25 94 GLU A N 1
ATOM 749 C CA . GLU A 1 94 ? 7.012 -22.516 -10.867 1 96.25 94 GLU A CA 1
ATOM 750 C C . GLU A 1 94 ? 8.383 -22.812 -10.258 1 96.25 94 GLU A C 1
ATOM 752 O O . GLU A 1 94 ? 9.188 -23.531 -10.859 1 96.25 94 GLU A O 1
ATOM 757 N N . SER A 1 95 ? 8.641 -22.219 -9.148 1 91.88 95 SER A N 1
ATOM 758 C CA . SER A 1 95 ? 9.93 -22.375 -8.492 1 91.88 95 SER A CA 1
ATOM 759 C C . SER A 1 95 ? 9.93 -23.609 -7.582 1 91.88 95 SER A C 1
ATOM 761 O O . SER A 1 95 ? 8.875 -24.188 -7.309 1 91.88 95 SER A O 1
ATOM 763 N N . PRO A 1 96 ? 11.102 -23.906 -7.121 1 83.56 96 PRO A N 1
ATOM 764 C CA . PRO A 1 96 ? 11.211 -25.125 -6.316 1 83.56 96 PRO A CA 1
ATOM 765 C C . PRO A 1 96 ? 10.195 -25.172 -5.176 1 83.56 96 PRO A C 1
ATOM 767 O O . PRO A 1 96 ? 9.695 -26.25 -4.828 1 83.56 96 PRO A O 1
ATOM 770 N N .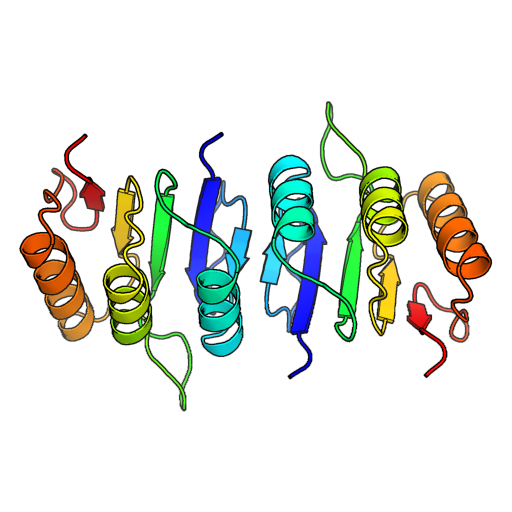 ASN A 1 97 ? 9.93 -23.938 -4.551 1 77.69 97 ASN A N 1
ATOM 771 C CA . ASN A 1 97 ? 8.844 -23.906 -3.582 1 77.69 97 ASN A CA 1
ATOM 772 C C . ASN A 1 97 ? 7.488 -23.734 -4.266 1 77.69 97 ASN A C 1
ATOM 774 O O . ASN A 1 97 ? 7.379 -23.047 -5.277 1 77.69 97 ASN A O 1
ATOM 778 N N . ARG A 1 98 ? 6.566 -24.594 -4.297 1 77 98 ARG A N 1
ATOM 779 C CA . ARG A 1 98 ? 5.309 -24.688 -5.027 1 77 98 ARG A CA 1
ATOM 780 C C . ARG A 1 98 ? 4.426 -23.469 -4.773 1 77 98 ARG A C 1
ATOM 782 O O . ARG A 1 98 ? 3.385 -23.312 -5.41 1 77 98 ARG A O 1
ATOM 789 N N . ILE A 1 99 ? 4.965 -22.5 -4.059 1 89.19 99 ILE A N 1
ATOM 790 C CA . ILE A 1 99 ? 4.086 -21.359 -3.785 1 89.19 99 ILE A CA 1
ATOM 791 C C . ILE A 1 99 ? 4.633 -20.109 -4.465 1 89.19 99 ILE A C 1
ATOM 793 O O . ILE A 1 99 ? 4.008 -19.047 -4.418 1 89.19 99 ILE A O 1
ATOM 797 N N . GLU A 1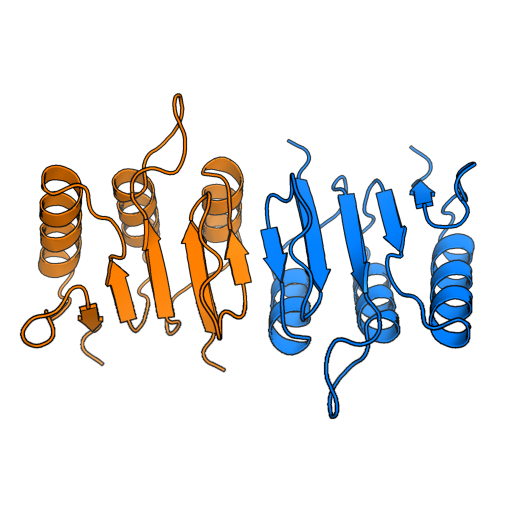 100 ? 5.75 -20.359 -5.203 1 95.38 100 GLU A N 1
ATOM 798 C CA . GLU A 1 100 ? 6.434 -19.234 -5.82 1 95.38 100 GLU A CA 1
ATOM 799 C C . GLU A 1 100 ? 6.551 -19.406 -7.332 1 95.38 100 GLU A C 1
ATOM 801 O O . GLU A 1 100 ? 6.816 -20.516 -7.812 1 95.38 100 GLU A O 1
ATOM 806 N N . TYR A 1 101 ? 6.387 -18.297 -8.078 1 97.62 101 TYR A N 1
ATOM 807 C CA . TYR A 1 101 ? 6.406 -18.297 -9.531 1 97.62 101 TYR A CA 1
ATOM 808 C C . TYR A 1 101 ? 7.234 -17.125 -10.062 1 97.62 101 TYR A C 1
ATOM 810 O O . TYR A 1 101 ? 7.004 -15.977 -9.695 1 97.62 101 TYR A O 1
ATOM 818 N N . ASP A 1 102 ? 8.141 -17.453 -10.969 1 96.69 102 ASP A N 1
ATOM 819 C CA . ASP A 1 102 ? 9.07 -16.453 -11.477 1 96.69 102 ASP A CA 1
ATOM 820 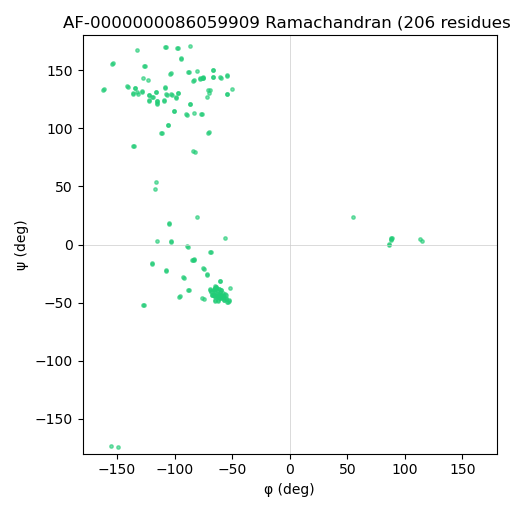C C . ASP A 1 102 ? 8.727 -16.078 -12.922 1 96.69 102 ASP A C 1
ATOM 822 O O . ASP A 1 102 ? 8.406 -16.938 -13.734 1 96.69 102 ASP A O 1
ATOM 826 N N . TRP A 1 103 ? 8.727 -14.852 -13.172 1 94.19 103 TRP A N 1
ATOM 827 C CA . TRP A 1 103 ? 8.641 -14.406 -14.562 1 94.19 103 TRP A CA 1
ATOM 828 C C . TRP A 1 103 ? 9.922 -14.734 -15.32 1 94.19 103 TRP A C 1
ATOM 830 O O . TRP A 1 103 ? 11.023 -14.484 -14.828 1 94.19 103 TRP A O 1
ATOM 840 N N . PRO A 1 104 ? 9.719 -15.297 -16.484 1 88.38 104 PRO A N 1
ATOM 841 C CA . PRO A 1 104 ? 10.93 -15.633 -17.234 1 88.38 104 PRO A CA 1
ATOM 842 C C . PRO A 1 104 ? 11.656 -14.398 -17.766 1 88.38 104 PRO A C 1
ATOM 844 O O . PRO A 1 104 ? 11.016 -13.461 -18.25 1 88.38 104 PRO A O 1
ATOM 847 N N . GLU A 1 105 ? 12.695 -13.836 -17.094 1 74.5 105 GLU A N 1
ATOM 848 C CA . GLU A 1 105 ? 13.461 -12.719 -17.625 1 74.5 105 GLU A CA 1
ATOM 849 C C . GLU A 1 105 ? 13.859 -12.969 -19.078 1 74.5 105 GLU A C 1
ATOM 851 O O . GLU A 1 105 ? 14.016 -14.117 -19.5 1 74.5 105 GLU A O 1
ATOM 856 N N . MET B 1 1 ? -14.781 6.383 -3.428 1 88.12 1 MET B N 1
ATOM 857 C CA . MET B 1 1 ? -14.336 5.539 -2.32 1 88.12 1 MET B CA 1
ATOM 858 C C . MET B 1 1 ? -13.156 6.172 -1.597 1 88.12 1 MET B C 1
ATOM 860 O O . MET B 1 1 ? -12.289 6.773 -2.229 1 88.12 1 MET B O 1
ATOM 864 N N . ILE B 1 2 ? -13.242 6.242 -0.228 1 96.5 2 ILE B N 1
ATOM 865 C CA . ILE B 1 2 ? -12.195 6.84 0.598 1 96.5 2 ILE B CA 1
ATOM 866 C C . ILE B 1 2 ? -11.297 5.746 1.17 1 96.5 2 ILE B C 1
ATOM 868 O O . ILE B 1 2 ? -11.781 4.785 1.771 1 96.5 2 ILE B O 1
ATOM 872 N N . PHE B 1 3 ? -10.062 5.891 0.956 1 98.25 3 PHE B N 1
ATOM 873 C CA . PHE B 1 3 ? -9.117 4.926 1.503 1 98.25 3 PHE B CA 1
ATOM 874 C C . PHE B 1 3 ? -8.398 5.496 2.719 1 98.25 3 PHE B C 1
ATOM 876 O O . PHE B 1 3 ? -8.109 6.695 2.768 1 98.25 3 PHE B O 1
ATOM 883 N N . HIS B 1 4 ? -8.117 4.492 3.625 1 98.56 4 HIS B N 1
ATOM 884 C CA . HIS B 1 4 ? -7.234 4.801 4.742 1 98.56 4 HIS B CA 1
ATOM 885 C C . HIS B 1 4 ? -5.82 4.297 4.48 1 98.56 4 HIS B C 1
ATOM 887 O O . HIS B 1 4 ? -5.594 3.086 4.406 1 98.56 4 HIS B O 1
ATOM 893 N N . ILE B 1 5 ? -4.902 5.289 4.375 1 98.69 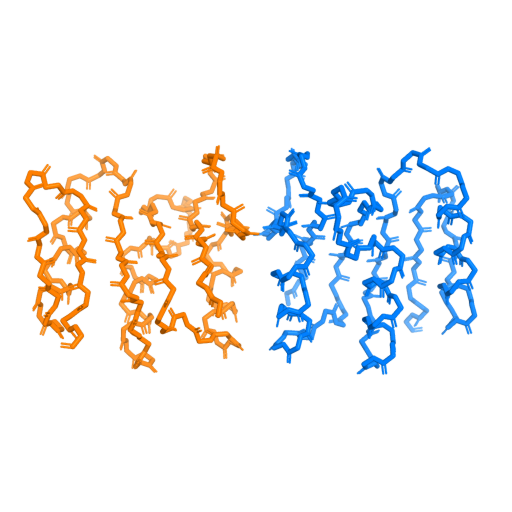5 ILE B N 1
ATOM 894 C CA . ILE B 1 5 ? -3.529 4.988 3.982 1 98.69 5 ILE B CA 1
ATOM 895 C C . ILE B 1 5 ? -2.58 5.316 5.133 1 98.69 5 ILE B C 1
ATOM 897 O O . ILE B 1 5 ? -2.557 6.449 5.621 1 98.69 5 ILE B O 1
ATOM 901 N N . LEU B 1 6 ? -1.825 4.328 5.535 1 98.62 6 LEU B N 1
ATOM 902 C CA . LEU B 1 6 ? -0.846 4.52 6.602 1 98.62 6 LEU B CA 1
ATOM 903 C C . LEU B 1 6 ? 0.575 4.473 6.047 1 98.62 6 LEU B C 1
ATOM 905 O O . LEU B 1 6 ? 0.959 3.5 5.395 1 98.62 6 LEU B O 1
ATOM 909 N N . ILE B 1 7 ? 1.306 5.465 6.273 1 98.5 7 ILE B N 1
ATOM 910 C CA . ILE B 1 7 ? 2.736 5.484 5.992 1 98.5 7 ILE B CA 1
ATOM 911 C C . ILE B 1 7 ? 3.52 5.387 7.301 1 98.5 7 ILE B C 1
ATOM 913 O O . ILE B 1 7 ? 3.594 6.355 8.062 1 98.5 7 ILE B O 1
ATOM 917 N N . ASP B 1 8 ? 4.027 4.215 7.559 1 97.81 8 ASP B N 1
ATOM 918 C CA . ASP B 1 8 ? 4.625 3.865 8.844 1 97.81 8 ASP B CA 1
ATOM 919 C C . ASP B 1 8 ? 5.508 2.627 8.719 1 97.81 8 ASP B C 1
ATOM 921 O O . ASP B 1 8 ? 5.078 1.602 8.188 1 97.81 8 ASP B O 1
ATOM 925 N N . ASP B 1 9 ? 6.68 2.686 9.266 1 96.5 9 ASP B N 1
ATOM 926 C CA . ASP B 1 9 ? 7.602 1.573 9.047 1 96.5 9 ASP B CA 1
ATOM 927 C C . ASP B 1 9 ? 7.336 0.439 10.031 1 96.5 9 ASP B C 1
ATOM 929 O O . ASP B 1 9 ? 7.812 -0.683 9.836 1 96.5 9 ASP B O 1
ATOM 933 N N . VAL B 1 10 ? 6.539 0.649 11.133 1 93.06 10 VAL B N 1
ATOM 934 C CA . VAL B 1 10 ? 6.434 -0.34 12.195 1 93.06 10 VAL B CA 1
ATOM 935 C C . VAL B 1 10 ? 4.965 -0.677 12.453 1 93.06 10 VAL B C 1
ATOM 937 O O . VAL B 1 10 ? 4.566 -1.841 12.359 1 93.06 10 VAL B O 1
ATOM 940 N N . ARG B 1 11 ? 4.16 0.254 12.656 1 93 11 ARG B N 1
ATOM 941 C CA . ARG B 1 11 ? 2.824 0.042 13.195 1 93 11 ARG B CA 1
ATOM 942 C C . ARG B 1 11 ? 1.881 -0.509 12.133 1 93 11 ARG B C 1
ATOM 944 O O . ARG B 1 11 ? 2.018 -0.189 10.953 1 93 11 ARG B O 1
ATOM 951 N N . ASP B 1 12 ? 1.084 -1.329 12.586 1 93.12 12 ASP B N 1
ATOM 952 C CA . ASP B 1 12 ? -0.085 -1.8 11.852 1 93.12 12 ASP B CA 1
ATOM 953 C C . ASP B 1 12 ? -1.377 -1.293 12.484 1 93.12 12 ASP B C 1
ATOM 955 O O . ASP B 1 12 ? -1.927 -1.938 13.383 1 93.12 12 ASP B O 1
ATOM 959 N N . LEU B 1 13 ? -1.93 -0.273 12.047 1 92.94 13 LEU B N 1
ATOM 960 C CA . LEU B 1 13 ? -3.174 0.262 12.594 1 92.94 13 LEU B CA 1
ATOM 961 C C . LEU B 1 13 ? -4.383 -0.447 11.992 1 92.94 13 LEU B C 1
ATOM 963 O O . LEU B 1 13 ? -4.402 -0.733 10.789 1 92.94 13 LEU B O 1
ATOM 967 N N . HIS B 1 14 ? -5.293 -0.665 12.789 1 93.62 14 HIS B N 1
ATOM 968 C CA . HIS B 1 14 ? -6.512 -1.323 12.336 1 93.62 14 HIS B CA 1
ATOM 969 C C . HIS B 1 14 ? -7.285 -0.437 11.367 1 93.62 14 HIS B C 1
ATOM 971 O O . HIS B 1 14 ? -7.281 0.789 11.5 1 93.62 14 HIS B O 1
ATOM 977 N N . GLY B 1 15 ? -7.875 -1.095 10.414 1 95.06 15 GLY B N 1
ATOM 978 C CA . GLY B 1 15 ? -8.797 -0.391 9.539 1 95.06 15 GLY B CA 1
ATOM 979 C C . GLY B 1 15 ? -8.117 0.246 8.336 1 95.06 15 GLY B C 1
ATOM 980 O O . GLY B 1 15 ? -8.758 0.942 7.551 1 95.06 15 GLY B O 1
ATOM 981 N N . MET B 1 16 ? -6.844 0.016 8.203 1 97.75 16 MET B N 1
ATOM 982 C CA . MET B 1 16 ? -6.137 0.583 7.059 1 97.75 16 MET B CA 1
ATOM 983 C C . MET B 1 16 ? -6.406 -0.225 5.793 1 97.75 16 MET B C 1
ATOM 985 O O . MET B 1 16 ? -6.484 -1.454 5.844 1 97.75 16 MET B O 1
ATOM 989 N N . ASP B 1 17 ? -6.512 0.508 4.68 1 97.94 17 ASP B N 1
ATOM 990 C CA . ASP B 1 17 ? -6.641 -0.139 3.379 1 97.94 17 ASP B CA 1
ATOM 991 C C . ASP B 1 17 ? -5.273 -0.433 2.771 1 97.94 17 ASP B C 1
ATOM 993 O O . ASP B 1 17 ? -5.09 -1.452 2.102 1 97.94 17 ASP B O 1
ATOM 997 N N . ILE B 1 18 ? -4.402 0.5 2.969 1 98.5 18 ILE B N 1
ATOM 998 C CA . ILE B 1 18 ? -3.045 0.411 2.438 1 98.5 18 ILE B CA 1
ATOM 999 C C . ILE B 1 18 ? -2.041 0.811 3.518 1 98.5 18 ILE B C 1
ATOM 1001 O O . ILE B 1 18 ? -2.229 1.816 4.207 1 98.5 18 ILE B O 1
ATOM 1005 N N . ILE B 1 19 ? -1.001 0.047 3.664 1 98.44 19 ILE B N 1
ATOM 1006 C CA . ILE B 1 19 ? 0.112 0.361 4.555 1 98.44 19 ILE B CA 1
ATOM 1007 C C . ILE B 1 19 ? 1.412 0.413 3.754 1 98.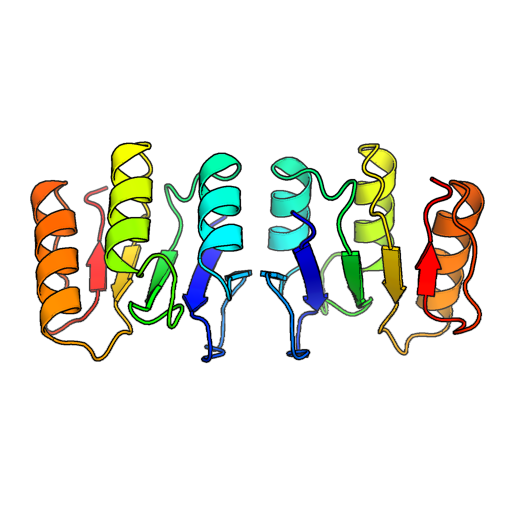44 19 ILE B C 1
ATOM 1009 O O . ILE B 1 19 ? 1.738 -0.527 3.025 1 98.44 19 ILE B O 1
ATOM 1013 N N . ILE B 1 20 ? 2.107 1.498 3.939 1 98.5 20 ILE B N 1
ATOM 1014 C CA . ILE B 1 20 ? 3.391 1.696 3.277 1 98.5 20 ILE B CA 1
ATOM 1015 C C . ILE B 1 20 ? 4.504 1.769 4.32 1 98.5 20 ILE B C 1
ATOM 1017 O O . ILE B 1 20 ? 4.465 2.609 5.219 1 98.5 20 ILE B O 1
ATOM 1021 N N . ARG B 1 21 ? 5.602 1.03 4.141 1 97.62 21 ARG B N 1
ATOM 1022 C CA . ARG B 1 21 ? 6.535 0.77 5.23 1 97.62 21 ARG B CA 1
ATOM 1023 C C . ARG B 1 21 ? 7.832 1.548 5.043 1 97.62 21 ARG B C 1
ATOM 1025 O O . ARG B 1 21 ? 8.57 1.774 6 1 97.62 21 ARG B O 1
ATOM 1032 N N . THR B 1 22 ? 8.117 1.928 3.775 1 97.38 22 THR B N 1
ATOM 1033 C CA . THR B 1 22 ? 9.414 2.543 3.516 1 97.38 22 THR B CA 1
ATOM 1034 C C . THR B 1 22 ? 9.242 3.889 2.816 1 97.38 22 THR B C 1
ATOM 1036 O O . THR B 1 22 ? 8.266 4.098 2.092 1 97.38 22 THR B O 1
ATOM 1039 N N . PRO B 1 23 ? 10.227 4.746 3.01 1 97.75 23 PRO B N 1
ATOM 1040 C CA . PRO B 1 23 ? 10.141 6.031 2.311 1 97.75 23 PRO B CA 1
ATOM 1041 C C . PRO B 1 23 ? 10.141 5.879 0.792 1 97.75 23 PRO B C 1
ATOM 1043 O O . PRO B 1 23 ? 9.43 6.605 0.094 1 97.75 23 PRO B O 1
ATOM 1046 N N . GLU B 1 24 ? 10.93 4.949 0.272 1 96.88 24 GLU B N 1
ATOM 1047 C CA . GLU B 1 24 ? 10.984 4.754 -1.173 1 96.88 24 GLU B CA 1
ATOM 1048 C C . GLU B 1 24 ? 9.633 4.332 -1.73 1 96.88 24 GLU B C 1
ATOM 1050 O O . GLU B 1 24 ? 9.195 4.84 -2.764 1 96.88 24 GLU B O 1
ATOM 1055 N N . ALA B 1 25 ? 8.984 3.441 -1.098 1 97.31 25 ALA B N 1
ATOM 1056 C CA . ALA B 1 25 ? 7.656 3.004 -1.531 1 97.31 25 ALA B CA 1
ATOM 1057 C C . ALA B 1 25 ? 6.641 4.137 -1.427 1 97.31 25 ALA B C 1
ATOM 1059 O O . ALA B 1 25 ? 5.766 4.273 -2.281 1 97.31 25 ALA B O 1
ATOM 1060 N N . ALA B 1 26 ? 6.801 4.922 -0.376 1 98.12 26 ALA B N 1
ATOM 1061 C CA . ALA B 1 26 ? 5.902 6.059 -0.212 1 98.12 26 ALA B CA 1
ATOM 1062 C C . ALA B 1 26 ? 6.035 7.039 -1.375 1 98.12 26 ALA B C 1
ATOM 1064 O O . ALA B 1 26 ? 5.031 7.488 -1.936 1 98.12 26 ALA B O 1
ATOM 1065 N N . ILE B 1 27 ? 7.219 7.32 -1.721 1 96.94 27 ILE B N 1
ATOM 1066 C CA . ILE B 1 27 ? 7.461 8.25 -2.818 1 96.94 27 ILE B CA 1
ATOM 1067 C C . ILE B 1 27 ? 6.883 7.684 -4.113 1 96.94 27 ILE B C 1
ATOM 1069 O O . ILE B 1 27 ? 6.207 8.391 -4.863 1 96.94 27 ILE B O 1
ATOM 1073 N N . GLU B 1 28 ? 7.18 6.473 -4.367 1 96.31 28 GLU B N 1
ATOM 1074 C CA . GLU B 1 28 ? 6.637 5.844 -5.566 1 96.31 28 GLU B CA 1
ATOM 1075 C C . GLU B 1 28 ? 5.113 5.875 -5.562 1 96.31 28 GLU B C 1
ATOM 1077 O O . GLU B 1 28 ? 4.488 6.172 -6.586 1 96.31 28 GLU B O 1
ATOM 1082 N N . PHE B 1 29 ? 4.559 5.605 -4.434 1 97.12 29 PHE B N 1
ATOM 1083 C CA . PHE B 1 29 ? 3.107 5.621 -4.289 1 97.12 29 PHE B CA 1
ATOM 1084 C C . PHE B 1 29 ? 2.547 7.004 -4.602 1 97.12 29 PHE B C 1
ATOM 1086 O O . PHE B 1 29 ? 1.583 7.129 -5.359 1 97.12 29 PHE B O 1
ATOM 1093 N N . LEU B 1 30 ? 3.164 8.008 -4.129 1 97.31 30 LEU B N 1
ATOM 1094 C CA . LEU B 1 30 ? 2.676 9.367 -4.324 1 97.31 30 LEU B CA 1
ATOM 1095 C C . LEU B 1 30 ? 2.863 9.805 -5.77 1 97.31 30 LEU B C 1
ATOM 1097 O O . LEU B 1 30 ? 2.133 10.672 -6.258 1 97.31 30 LEU B O 1
ATOM 1101 N N . ASN B 1 31 ? 3.834 9.195 -6.406 1 96.19 31 ASN B N 1
ATOM 1102 C CA . ASN B 1 31 ? 4.082 9.516 -7.809 1 96.19 31 ASN B CA 1
ATOM 1103 C C . ASN B 1 31 ? 3.029 8.883 -8.719 1 96.19 31 ASN B C 1
ATOM 1105 O O . ASN B 1 31 ? 2.777 9.383 -9.82 1 96.19 31 ASN B O 1
ATOM 1109 N N . THR B 1 32 ? 2.373 7.875 -8.219 1 94.56 32 THR B N 1
ATOM 1110 C CA . THR B 1 32 ? 1.524 7.109 -9.125 1 94.56 32 THR B CA 1
ATOM 1111 C C . THR B 1 32 ? 0.069 7.152 -8.664 1 94.56 32 THR B C 1
ATOM 1113 O O . THR B 1 32 ? -0.837 6.812 -9.43 1 94.56 32 THR B O 1
ATOM 1116 N N . THR B 1 33 ? -0.146 7.531 -7.445 1 94.38 33 THR B N 1
ATOM 1117 C CA . THR B 1 33 ? -1.484 7.539 -6.863 1 94.38 33 THR B CA 1
ATOM 1118 C C . THR B 1 33 ? -1.798 8.898 -6.242 1 94.38 33 THR B C 1
ATOM 1120 O O . THR B 1 33 ? -0.984 9.445 -5.496 1 94.38 33 THR B O 1
ATOM 1123 N N . ASP B 1 34 ? -2.938 9.422 -6.562 1 96.56 34 ASP B N 1
ATOM 1124 C CA . ASP B 1 34 ? -3.408 10.672 -5.977 1 96.56 34 ASP B CA 1
ATOM 1125 C C . ASP B 1 34 ? -4.145 10.422 -4.66 1 96.56 34 ASP B C 1
ATOM 1127 O O . ASP B 1 34 ? -5.176 9.75 -4.641 1 96.56 34 ASP B O 1
ATOM 1131 N N . THR B 1 35 ? -3.693 10.992 -3.578 1 97.94 35 THR B N 1
ATOM 1132 C CA . THR B 1 35 ? -4.266 10.758 -2.256 1 97.94 35 THR B CA 1
ATOM 1133 C C . THR B 1 35 ? -5.398 11.742 -1.975 1 97.94 35 THR B C 1
ATOM 1135 O O . THR B 1 35 ? -6 11.711 -0.899 1 97.94 35 THR B O 1
ATOM 1138 N N . THR B 1 36 ? -5.633 12.625 -2.926 1 98.12 36 THR B N 1
ATOM 1139 C CA . THR B 1 36 ? -6.699 13.609 -2.734 1 98.12 36 THR B CA 1
ATOM 1140 C C . THR B 1 36 ? -8.016 12.914 -2.41 1 98.12 36 THR B C 1
ATOM 1142 O O . THR B 1 36 ? -8.414 11.969 -3.096 1 98.12 36 THR B O 1
ATOM 1145 N N . GLY B 1 37 ? -8.609 13.398 -1.361 1 97.5 37 GLY B N 1
ATOM 1146 C CA . GLY B 1 37 ? -9.898 12.852 -0.973 1 97.5 37 GLY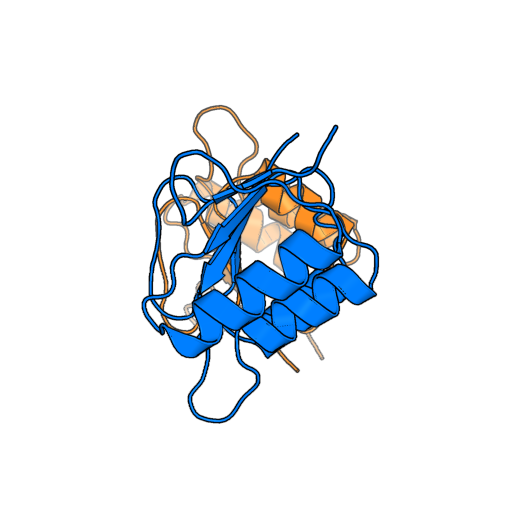 B CA 1
ATOM 1147 C C . GLY B 1 37 ? -9.789 11.625 -0.088 1 97.5 37 GLY B C 1
ATOM 1148 O O . GLY B 1 37 ? -10.797 11.094 0.38 1 97.5 37 GLY B O 1
ATOM 1149 N N . HIS B 1 38 ? -8.617 11.164 0.247 1 98.31 38 HIS B N 1
ATOM 1150 C CA . HIS B 1 38 ? -8.391 10.008 1.108 1 98.31 38 HIS B CA 1
ATOM 1151 C C . HIS B 1 38 ? -7.871 10.438 2.477 1 98.31 38 HIS B C 1
ATOM 1153 O O . HIS B 1 38 ? -7.648 11.625 2.717 1 98.31 38 HIS B O 1
ATOM 1159 N N . PHE B 1 39 ? -7.836 9.469 3.391 1 98.38 39 PHE B N 1
ATOM 1160 C CA . PHE B 1 39 ? -7.242 9.695 4.699 1 98.38 39 PHE B CA 1
ATOM 1161 C C . PHE B 1 39 ? -5.805 9.188 4.738 1 98.38 39 PHE B C 1
ATOM 1163 O O . PHE B 1 39 ? -5.531 8.055 4.324 1 98.38 39 PHE B O 1
ATOM 1170 N N . VAL B 1 40 ? -4.973 10.055 5.215 1 98.56 40 VAL B N 1
ATOM 1171 C CA . VAL B 1 40 ? -3.57 9.656 5.281 1 98.56 40 VAL B CA 1
ATOM 1172 C C . VAL B 1 40 ? -3.07 9.758 6.719 1 98.56 40 VAL B C 1
ATOM 1174 O O . VAL B 1 40 ? -3.201 10.805 7.359 1 98.56 40 VAL B O 1
ATOM 1177 N N . TYR B 1 41 ? -2.547 8.656 7.242 1 98.19 41 TYR B N 1
ATOM 1178 C CA . TYR B 1 41 ? -1.878 8.57 8.539 1 98.19 41 TYR B CA 1
ATOM 1179 C C . TYR B 1 41 ? -0.365 8.516 8.367 1 98.19 41 TYR B C 1
ATOM 1181 O O . TYR B 1 41 ? 0.146 7.738 7.555 1 98.19 41 TYR B O 1
ATOM 1189 N N . MET B 1 42 ? 0.316 9.367 9.078 1 97.5 42 MET B N 1
ATOM 1190 C CA . MET B 1 42 ? 1.739 9.484 8.773 1 97.5 42 MET B CA 1
ATOM 1191 C C . MET B 1 42 ? 2.574 9.438 10.055 1 97.5 42 MET B C 1
ATOM 1193 O O . MET B 1 42 ? 2.301 10.172 11 1 97.5 42 MET B O 1
ATOM 1197 N N . ASP B 1 43 ? 3.551 8.625 10 1 97.62 43 ASP B N 1
ATOM 1198 C CA . ASP B 1 43 ? 4.66 8.672 10.945 1 97.62 43 ASP B CA 1
ATOM 1199 C C . ASP B 1 43 ? 5.824 9.492 10.391 1 97.62 43 ASP B C 1
ATOM 1201 O O . ASP B 1 43 ? 5.875 9.773 9.195 1 97.62 43 ASP B O 1
ATOM 1205 N N . ASN B 1 44 ? 6.648 9.906 11.234 1 97.88 44 ASN B N 1
ATOM 1206 C CA . ASN B 1 44 ? 7.816 10.656 10.781 1 97.88 44 ASN B CA 1
ATOM 1207 C C . ASN B 1 44 ? 9.039 9.75 10.641 1 97.88 44 ASN B C 1
ATOM 1209 O O . ASN B 1 44 ? 9.773 9.836 9.656 1 97.88 44 ASN B O 1
ATOM 1213 N N . ASP B 1 45 ? 9.258 8.914 11.641 1 96.56 45 ASP B N 1
ATOM 1214 C CA . ASP B 1 45 ? 10.484 8.117 11.688 1 96.56 45 ASP B CA 1
ATOM 1215 C C . ASP B 1 45 ? 10.359 6.863 10.828 1 96.56 45 ASP B C 1
ATOM 1217 O O . ASP B 1 45 ? 10.258 5.754 11.352 1 96.56 45 ASP B O 1
ATOM 1221 N N . LEU B 1 46 ? 10.523 6.98 9.562 1 95.75 46 LEU B N 1
ATOM 1222 C CA . LEU B 1 46 ? 10.281 5.91 8.602 1 95.75 46 LEU B CA 1
ATOM 1223 C C . LEU B 1 46 ? 11.562 5.121 8.336 1 95.75 46 LEU B C 1
ATOM 1225 O O . LEU B 1 46 ? 11.508 3.996 7.832 1 95.75 46 LEU B O 1
ATOM 1229 N N . ALA B 1 47 ? 12.688 5.719 8.461 1 89.19 47 ALA B N 1
ATOM 1230 C CA . ALA B 1 47 ? 13.969 5.066 8.195 1 89.19 47 ALA B CA 1
ATOM 1231 C C . ALA B 1 47 ? 15.094 5.719 8.992 1 89.19 47 ALA B C 1
ATOM 1233 O O . ALA B 1 47 ? 15.016 6.898 9.336 1 89.19 47 ALA B O 1
ATOM 1234 N N . VAL B 1 48 ? 16.125 4.918 9.195 1 86.19 48 VAL B N 1
ATOM 1235 C CA . VAL B 1 48 ? 17.281 5.43 9.906 1 86.19 48 VAL B CA 1
ATOM 1236 C C . VAL B 1 48 ? 18.094 6.336 8.984 1 86.19 48 VAL B C 1
ATOM 1238 O O . VAL B 1 48 ? 18.5 7.434 9.375 1 86.19 48 VAL B O 1
ATOM 1241 N N . ASP B 1 49 ? 18.328 5.859 7.727 1 88.5 49 ASP B N 1
ATOM 1242 C CA . ASP B 1 49 ? 19.125 6.629 6.773 1 88.5 49 ASP B CA 1
ATOM 1243 C C . ASP B 1 49 ? 18.297 7.02 5.555 1 88.5 49 ASP B C 1
ATOM 1245 O O . ASP B 1 49 ? 18.828 7.203 4.461 1 88.5 49 ASP B O 1
ATOM 1249 N N . GLY B 1 50 ? 17.219 7.488 5.676 1 89.69 50 GLY B N 1
ATOM 1250 C CA . GLY B 1 50 ? 16.375 7.852 4.539 1 89.69 50 GLY B CA 1
ATOM 1251 C C . GLY B 1 50 ? 15.469 9.031 4.828 1 89.69 50 GLY B C 1
ATOM 1252 O O . GLY B 1 50 ? 15.664 9.758 5.801 1 89.69 50 GLY B O 1
ATOM 1253 N N . MET B 1 51 ? 14.609 9.328 3.879 1 95.06 51 MET B N 1
ATOM 1254 C CA . MET B 1 51 ? 13.648 10.414 4.035 1 95.06 51 MET B CA 1
ATOM 1255 C C . MET B 1 51 ? 12.742 10.18 5.242 1 95.06 51 MET B C 1
ATOM 1257 O O . MET B 1 51 ? 12.367 9.039 5.523 1 95.06 51 MET B O 1
ATOM 1261 N N . GLU B 1 52 ? 12.461 11.281 5.848 1 97.19 52 GLU B N 1
ATOM 1262 C CA . GLU B 1 52 ? 11.539 11.219 6.98 1 97.19 52 GLU B CA 1
ATOM 1263 C C . GLU B 1 52 ? 10.117 11.57 6.559 1 97.19 52 GLU B C 1
ATOM 1265 O O . GLU B 1 52 ? 9.898 12.094 5.465 1 97.19 52 GLU B O 1
ATOM 1270 N N . GLY B 1 53 ? 9.188 11.328 7.465 1 97.94 53 GLY B N 1
ATOM 1271 C CA . GLY B 1 53 ? 7.777 11.547 7.176 1 97.94 53 GLY B CA 1
ATOM 1272 C C . GLY B 1 53 ? 7.457 12.984 6.805 1 97.94 53 GLY B C 1
ATOM 1273 O O . GLY B 1 53 ? 6.652 13.227 5.906 1 97.94 53 GLY B O 1
ATOM 1274 N N . TYR B 1 54 ? 8.086 13.922 7.473 1 97.69 54 TYR B N 1
ATOM 1275 C CA . TYR B 1 54 ? 7.77 15.312 7.164 1 97.69 54 TYR B CA 1
ATOM 1276 C C . TYR B 1 54 ? 8.18 15.664 5.738 1 97.69 54 TYR B C 1
ATOM 1278 O O . TYR B 1 54 ? 7.512 16.453 5.07 1 97.69 54 TYR B O 1
ATOM 1286 N N . GLN B 1 55 ? 9.258 15.133 5.262 1 97.94 55 GLN B N 1
ATOM 1287 C CA . GLN B 1 55 ? 9.664 15.359 3.877 1 97.94 55 GLN B CA 1
ATOM 1288 C C . GLN B 1 55 ? 8.672 14.727 2.904 1 97.94 55 GLN B C 1
ATOM 1290 O O . GLN B 1 55 ? 8.352 15.312 1.87 1 97.94 55 GLN B O 1
ATOM 1295 N N . ILE B 1 56 ? 8.164 13.547 3.266 1 98.31 56 ILE B N 1
ATOM 1296 C CA . ILE B 1 56 ? 7.184 12.867 2.432 1 98.31 56 ILE B CA 1
ATOM 1297 C C . ILE B 1 56 ? 5.895 13.68 2.377 1 98.31 56 ILE B C 1
ATOM 1299 O O . ILE B 1 56 ? 5.301 13.844 1.309 1 98.31 56 ILE B O 1
ATOM 1303 N N . LEU B 1 57 ? 5.473 14.188 3.498 1 98.56 57 LEU B N 1
ATOM 1304 C CA . LEU B 1 57 ? 4.297 15.055 3.529 1 98.56 57 LEU B CA 1
ATOM 1305 C C . LEU B 1 57 ? 4.488 16.266 2.615 1 98.56 57 LEU B C 1
ATOM 1307 O O . LEU B 1 57 ? 3.586 16.609 1.851 1 98.56 57 LEU B O 1
ATOM 1311 N N . ARG B 1 58 ? 5.609 16.828 2.689 1 98.25 58 ARG B N 1
ATOM 1312 C CA . ARG B 1 58 ? 5.867 18 1.858 1 98.25 58 ARG B CA 1
ATOM 1313 C C . ARG B 1 58 ? 5.789 17.656 0.377 1 98.25 58 ARG B C 1
ATOM 1315 O O . ARG B 1 58 ? 5.23 18.406 -0.418 1 98.25 58 ARG B O 1
ATOM 1322 N N . LEU B 1 59 ? 6.391 16.578 0.029 1 98 59 LEU B N 1
ATOM 1323 C CA . LEU B 1 59 ? 6.32 16.125 -1.356 1 98 59 LEU B CA 1
ATOM 1324 C C . LEU B 1 59 ? 4.871 15.938 -1.791 1 98 59 LEU B C 1
ATOM 1326 O O . LEU B 1 59 ? 4.48 16.375 -2.879 1 98 59 LEU B O 1
ATOM 1330 N N . LEU B 1 60 ? 4.137 15.273 -0.948 1 98.38 60 LEU B N 1
ATOM 1331 C CA . LEU B 1 60 ? 2.717 15.055 -1.201 1 98.38 60 LEU B CA 1
ATOM 1332 C C . LEU B 1 60 ? 2.01 16.375 -1.484 1 98.38 60 LEU B C 1
ATOM 1334 O O . LEU B 1 60 ? 1.292 16.5 -2.48 1 98.38 60 LEU B O 1
ATOM 1338 N N . LEU B 1 61 ? 2.223 17.344 -0.7 1 98.44 61 LEU B N 1
ATOM 1339 C CA . LEU B 1 61 ? 1.595 18.641 -0.837 1 98.44 61 LEU B CA 1
ATOM 1340 C C . LEU B 1 61 ? 2.125 19.375 -2.066 1 98.44 61 LEU B C 1
ATOM 1342 O O . LEU B 1 61 ? 1.363 20.031 -2.781 1 98.44 61 LEU B O 1
ATOM 1346 N N . GLU B 1 62 ? 3.361 19.25 -2.312 1 97.88 62 GLU B N 1
ATOM 1347 C CA . GLU B 1 62 ? 3.979 19.875 -3.479 1 97.88 62 GLU B CA 1
ATOM 1348 C C . GLU B 1 62 ? 3.416 19.312 -4.777 1 97.88 62 GLU B C 1
ATOM 1350 O O . GLU B 1 62 ? 3.307 20.016 -5.777 1 97.88 62 GLU B O 1
ATOM 1355 N N . PHE B 1 63 ? 3.168 18.047 -4.754 1 97.5 63 PHE B N 1
ATOM 1356 C CA . PHE B 1 63 ? 2.596 17.391 -5.918 1 97.5 63 PHE B CA 1
ATOM 1357 C C . PHE B 1 63 ? 1.161 17.859 -6.152 1 97.5 63 PHE B C 1
ATOM 1359 O O . PHE B 1 63 ? 0.541 17.484 -7.152 1 97.5 63 PHE B O 1
ATOM 1366 N N . GLY B 1 64 ? 0.657 18.625 -5.242 1 97.81 64 GLY B N 1
ATOM 1367 C CA . GLY B 1 64 ? -0.685 19.156 -5.379 1 97.81 64 GLY B CA 1
ATOM 1368 C C . GLY B 1 64 ? -1.759 18.25 -4.824 1 97.81 64 GLY B C 1
ATOM 1369 O O . GLY B 1 64 ? -2.951 18.5 -5.012 1 97.81 64 GLY B O 1
ATOM 1370 N N . GLN B 1 65 ? -1.352 17.156 -4.191 1 98.25 65 GLN B N 1
ATOM 1371 C CA . GLN B 1 65 ? -2.318 16.25 -3.584 1 98.25 65 GLN B CA 1
ATOM 1372 C C . GLN B 1 65 ? -2.885 16.828 -2.291 1 98.25 65 GLN B C 1
ATOM 1374 O O . GLN B 1 65 ? -2.17 17.5 -1.542 1 98.25 65 GLN B O 1
ATOM 1379 N N . ARG B 1 66 ? -4.141 16.562 -2.078 1 98.31 66 ARG B N 1
ATOM 1380 C CA . ARG B 1 66 ? -4.836 17.094 -0.911 1 98.31 66 ARG B CA 1
ATOM 1381 C C . ARG B 1 66 ? -5.699 16.031 -0.251 1 98.31 66 ARG B C 1
ATOM 1383 O O . ARG B 1 66 ? -6.91 15.977 -0.466 1 98.31 66 ARG B O 1
ATOM 1390 N N . PRO B 1 67 ? -5.078 15.234 0.613 1 98.38 67 PRO B N 1
ATOM 1391 C CA . PRO B 1 67 ? -5.91 14.305 1.382 1 98.38 67 PRO B CA 1
ATOM 1392 C C . PRO B 1 67 ? -7.039 15.008 2.131 1 98.38 67 PRO B C 1
ATOM 1394 O O . PRO B 1 67 ? -6.875 16.141 2.588 1 98.38 67 PRO B O 1
ATOM 1397 N N . LYS B 1 68 ? -8.078 14.266 2.178 1 98.06 68 LYS B N 1
ATOM 1398 C CA . LYS B 1 68 ? -9.211 14.789 2.939 1 98.06 68 LYS B CA 1
ATOM 1399 C C . LYS B 1 68 ? -8.844 14.984 4.406 1 98.06 68 LYS B C 1
ATOM 1401 O O . LYS B 1 68 ? -9.289 15.945 5.039 1 98.06 68 LYS B O 1
ATOM 1406 N N . LYS B 1 69 ? -8.125 14.07 4.906 1 97.19 69 LYS B N 1
ATOM 1407 C CA . LYS B 1 69 ? -7.668 14.102 6.293 1 97.19 69 LYS B CA 1
ATOM 1408 C C . LYS B 1 69 ? -6.234 13.594 6.41 1 97.19 69 LYS B C 1
ATOM 1410 O O . LYS B 1 69 ? -5.859 12.609 5.77 1 97.19 69 LYS B O 1
ATOM 1415 N N . VAL B 1 70 ? -5.508 14.328 7.195 1 98.31 70 VAL B N 1
ATOM 1416 C CA . VAL B 1 70 ? -4.172 13.867 7.559 1 98.31 70 VAL B CA 1
ATOM 1417 C C . VAL B 1 70 ? -4.078 13.695 9.078 1 98.31 70 VAL B C 1
ATOM 1419 O O . VAL B 1 70 ? -4.422 14.609 9.828 1 98.31 70 VAL B O 1
ATOM 1422 N N . VAL B 1 71 ? -3.668 12.562 9.531 1 97.5 71 VAL B N 1
ATOM 1423 C CA . VAL B 1 71 ? -3.484 12.266 10.945 1 97.5 71 VAL B CA 1
ATOM 1424 C C . VAL B 1 71 ? -2.008 12 11.234 1 97.5 71 VAL B C 1
ATOM 1426 O O . VAL B 1 71 ? -1.405 11.102 10.641 1 97.5 71 VAL B O 1
ATOM 1429 N N . LEU B 1 72 ? -1.449 12.727 12.07 1 97.56 72 LEU B N 1
ATOM 1430 C CA . LEU B 1 72 ? -0.046 12.547 12.43 1 97.56 72 LEU B CA 1
ATOM 1431 C C . LEU B 1 72 ? 0.096 11.578 13.594 1 97.56 72 LEU B C 1
ATOM 1433 O O . LEU B 1 72 ? -0.243 11.914 14.734 1 97.56 72 LEU B O 1
ATOM 1437 N N . VAL B 1 73 ? 0.62 10.492 13.383 1 95.94 73 VAL B N 1
ATOM 1438 C CA . VAL B 1 73 ? 0.717 9.461 14.406 1 95.94 73 VAL B CA 1
ATOM 1439 C C . VAL B 1 73 ? 2.15 9.375 14.93 1 95.94 73 VAL B C 1
ATOM 1441 O O . VAL B 1 73 ? 2.537 8.383 15.547 1 95.94 73 VAL B O 1
ATOM 1444 N N . THR B 1 74 ? 2.926 10.289 14.742 1 95.06 74 THR B N 1
ATOM 1445 C CA . THR B 1 74 ? 4.316 10.344 15.18 1 95.06 74 THR B CA 1
ATOM 1446 C C . THR B 1 74 ? 4.414 10.914 16.594 1 95.06 74 THR B C 1
ATOM 1448 O O . THR B 1 74 ? 3.678 11.836 16.953 1 95.06 74 THR B O 1
ATOM 1451 N N . SER B 1 75 ? 5.387 10.453 17.297 1 93.44 75 SER B N 1
ATOM 1452 C CA . SER B 1 75 ? 5.652 10.977 18.625 1 93.44 75 SER B CA 1
ATOM 1453 C C . SER B 1 75 ? 6.852 11.922 18.625 1 93.44 75 SER B C 1
ATOM 1455 O O . SER B 1 75 ? 7.227 12.469 19.672 1 93.44 75 SER B O 1
ATOM 1457 N N . ASN B 1 76 ? 7.453 12.211 17.547 1 95.31 76 ASN B N 1
ATOM 1458 C CA . ASN B 1 76 ? 8.539 13.18 17.406 1 95.31 76 ASN B CA 1
ATOM 1459 C C . ASN B 1 76 ? 8.016 14.609 17.422 1 95.31 76 ASN B C 1
ATOM 1461 O O . ASN B 1 76 ? 7.352 15.055 16.484 1 95.31 76 ASN B O 1
ATOM 1465 N N . PRO B 1 77 ? 8.344 15.328 18.453 1 94.62 77 PRO B N 1
ATOM 1466 C CA . PRO B 1 77 ? 7.699 16.625 18.641 1 94.62 77 PRO B CA 1
ATOM 1467 C C . PRO B 1 77 ? 8.109 17.641 17.578 1 94.62 77 PRO B C 1
ATOM 1469 O O . PRO B 1 77 ? 7.285 18.453 17.141 1 94.62 77 PRO B O 1
ATOM 1472 N N . VAL B 1 78 ? 9.352 17.672 17.219 1 96.38 78 VAL B N 1
ATOM 1473 C CA . VAL B 1 78 ? 9.82 18.625 16.219 1 96.38 78 VAL B CA 1
ATOM 1474 C C . VAL B 1 78 ? 9.172 18.328 14.875 1 96.38 78 VAL B C 1
ATOM 1476 O O . VAL B 1 78 ? 8.648 19.234 14.219 1 96.38 78 VAL B O 1
ATOM 1479 N N . ALA B 1 79 ? 9.172 17.141 14.438 1 96.25 79 ALA B N 1
ATOM 1480 C CA . ALA B 1 79 ? 8.562 16.766 13.164 1 96.25 79 ALA B CA 1
ATOM 1481 C C . ALA B 1 79 ? 7.062 17.047 13.164 1 96.25 79 ALA B C 1
ATOM 1483 O O . ALA B 1 79 ? 6.516 17.516 12.164 1 96.25 79 ALA B O 1
ATOM 1484 N N . LYS B 1 80 ? 6.441 16.703 14.289 1 95.5 80 LYS B N 1
ATOM 1485 C CA . LYS B 1 80 ? 5.012 16.969 14.414 1 95.5 80 LYS B CA 1
ATOM 1486 C C . LYS B 1 80 ? 4.699 18.438 14.164 1 95.5 80 LYS B C 1
ATOM 1488 O O . LYS B 1 80 ? 3.77 18.766 13.422 1 95.5 80 LYS B O 1
ATOM 1493 N N . GLN B 1 81 ? 5.449 19.266 14.758 1 95.69 81 GLN B N 1
ATOM 1494 C CA . GLN B 1 81 ? 5.242 20.703 14.602 1 95.69 81 GLN B CA 1
ATOM 1495 C C . GLN B 1 81 ? 5.492 21.141 13.156 1 95.69 81 GLN B C 1
ATOM 1497 O O . GLN B 1 81 ? 4.727 21.922 12.602 1 95.69 81 GLN B O 1
ATOM 1502 N N . ASN B 1 82 ? 6.555 20.656 12.547 1 96.56 82 ASN B N 1
ATOM 1503 C CA . ASN B 1 82 ? 6.855 20.969 11.156 1 96.56 82 ASN B CA 1
ATOM 1504 C C . ASN B 1 82 ? 5.719 20.547 10.227 1 96.56 82 ASN B C 1
ATOM 1506 O O . ASN B 1 82 ? 5.273 21.328 9.383 1 96.56 82 ASN B O 1
ATOM 1510 N N . MET B 1 83 ? 5.25 19.375 10.43 1 98.06 83 MET B N 1
ATOM 1511 C CA . MET B 1 83 ? 4.172 18.844 9.602 1 98.06 83 MET B CA 1
ATOM 1512 C C . MET B 1 83 ? 2.885 19.625 9.812 1 98.06 83 MET B C 1
ATOM 1514 O O . MET B 1 83 ? 2.184 19.953 8.852 1 98.06 83 MET B O 1
ATOM 1518 N N . ARG B 1 84 ? 2.613 19.891 11.039 1 96.62 84 ARG B N 1
ATOM 1519 C CA . ARG B 1 84 ? 1.462 20.734 11.367 1 96.62 84 ARG B CA 1
ATOM 1520 C C . ARG B 1 84 ? 1.525 22.062 10.617 1 96.62 84 ARG B C 1
ATOM 1522 O O . ARG B 1 84 ? 0.544 22.469 10 1 96.62 84 ARG B O 1
ATOM 1529 N N . ASN B 1 85 ? 2.631 22.703 10.68 1 97.31 85 ASN B N 1
ATOM 1530 C CA . ASN B 1 85 ? 2.791 23.984 10.016 1 97.31 85 ASN B CA 1
ATOM 1531 C C . ASN B 1 85 ? 2.582 23.875 8.508 1 97.31 85 ASN B C 1
ATOM 1533 O O . ASN B 1 85 ? 1.923 24.719 7.898 1 97.31 85 ASN B O 1
ATOM 1537 N N . ASP B 1 86 ? 3.189 22.875 7.895 1 97.88 86 ASP B N 1
ATOM 1538 C CA . ASP B 1 86 ? 3.027 22.641 6.461 1 97.88 86 ASP B CA 1
ATOM 1539 C C . ASP B 1 86 ? 1.554 22.5 6.09 1 97.88 86 ASP B C 1
ATOM 1541 O O . ASP B 1 86 ? 1.101 23.047 5.086 1 97.88 86 ASP B O 1
ATOM 1545 N N . LEU B 1 87 ? 0.809 21.75 6.906 1 97.88 87 LEU B N 1
ATOM 1546 C CA . LEU B 1 87 ? -0.605 21.5 6.648 1 97.88 87 LEU B CA 1
ATOM 1547 C C . LEU B 1 87 ? -1.42 22.781 6.805 1 97.88 87 LEU B C 1
ATOM 1549 O O . LEU B 1 87 ? -2.258 23.094 5.957 1 97.88 87 LEU B O 1
ATOM 1553 N N . LEU B 1 88 ? -1.136 23.516 7.82 1 97 88 LEU B N 1
ATOM 1554 C CA . LEU B 1 88 ? -1.849 24.781 8.039 1 97 88 LEU B CA 1
ATOM 1555 C C . LEU B 1 88 ? -1.555 25.766 6.918 1 97 88 LEU B C 1
ATOM 1557 O O . LEU B 1 88 ? -2.455 26.469 6.453 1 97 88 LEU B O 1
ATOM 1561 N N . ASP B 1 89 ? -0.332 25.828 6.484 1 97.5 89 ASP B N 1
ATOM 1562 C CA . ASP B 1 89 ? 0.067 26.719 5.402 1 97.5 89 ASP B CA 1
ATOM 1563 C C . ASP B 1 89 ? -0.69 26.391 4.113 1 97.5 89 ASP B C 1
ATOM 1565 O O . ASP B 1 89 ? -0.945 27.281 3.299 1 97.5 89 ASP B O 1
ATOM 1569 N N . GLU B 1 90 ? -1.023 25.141 3.932 1 97.25 90 GLU B N 1
ATOM 1570 C CA . GLU B 1 90 ? -1.748 24.719 2.736 1 97.25 90 GLU B CA 1
ATOM 1571 C C . GLU B 1 90 ? -3.248 24.953 2.891 1 97.25 90 GLU B C 1
ATOM 1573 O O . GLU B 1 90 ? -4.012 24.766 1.939 1 97.25 90 GLU B O 1
ATOM 1578 N N . GLY B 1 91 ? -3.697 25.219 4.148 1 96.75 91 GLY B N 1
ATOM 1579 C CA . GLY B 1 91 ? -5.094 25.562 4.348 1 96.75 91 GLY B CA 1
ATOM 1580 C C . GLY B 1 91 ? -5.859 24.531 5.16 1 96.75 91 GLY B C 1
ATOM 1581 O O . GLY B 1 91 ? -7.066 24.672 5.363 1 96.75 91 GLY B O 1
ATOM 1582 N N . TYR B 1 92 ? -5.156 23.516 5.629 1 97.5 92 TYR B N 1
ATOM 1583 C CA . TYR B 1 92 ? -5.824 22.531 6.469 1 97.5 92 TYR B CA 1
ATOM 1584 C C . TYR B 1 92 ? -6.25 23.156 7.797 1 97.5 92 TYR B C 1
ATOM 1586 O O . TYR B 1 92 ? -5.594 24.062 8.305 1 97.5 92 TYR B O 1
ATOM 1594 N N . GLN B 1 93 ? -7.34 22.578 8.297 1 96.44 93 GLN B N 1
ATOM 1595 C CA . GLN B 1 93 ? -7.809 22.984 9.609 1 96.44 93 GLN B CA 1
ATOM 1596 C C . GLN B 1 93 ? -7.52 21.922 10.656 1 96.44 93 GLN B C 1
ATOM 1598 O O . GLN B 1 93 ? -7.789 20.734 10.438 1 96.44 93 GLN B O 1
ATOM 1603 N N . GLU B 1 94 ? -6.914 22.406 11.68 1 95.19 94 GLU B N 1
ATOM 1604 C CA . GLU B 1 94 ? -6.629 21.5 12.789 1 95.19 94 GLU B CA 1
ATOM 1605 C C . GLU B 1 94 ? -7.902 21.141 13.555 1 95.19 94 GLU B C 1
ATOM 1607 O O . GLU B 1 94 ? -8.727 22.016 13.828 1 95.19 94 GLU B O 1
ATOM 1612 N N . SER B 1 95 ? -8.109 19.875 13.688 1 89.88 95 SER B N 1
ATOM 1613 C CA . SER B 1 95 ? -9.281 19.422 14.43 1 89.88 95 SER B CA 1
ATOM 1614 C C . SER B 1 95 ? -9.039 19.484 15.938 1 89.88 95 SER B C 1
ATOM 1616 O O . SER B 1 95 ? -7.891 19.516 16.375 1 89.88 95 SER B O 1
ATOM 1618 N N . PRO B 1 96 ? -10.016 19.703 16.688 1 74.94 96 PRO B N 1
ATOM 1619 C CA . PRO B 1 96 ? -9.859 19.891 18.141 1 74.94 96 PRO B CA 1
ATOM 1620 C C . PRO B 1 96 ? -9.023 18.797 18.781 1 74.94 96 PRO B C 1
ATOM 1622 O O . PRO B 1 96 ? -9.273 17.609 18.562 1 74.94 96 PRO B O 1
ATOM 1625 N N . ASN B 1 97 ? -7.965 19.219 19.719 1 65.31 97 ASN B N 1
ATOM 1626 C CA . ASN B 1 97 ? -7.074 18.453 20.594 1 65.31 97 ASN B CA 1
ATOM 1627 C C . ASN B 1 97 ? -6.281 17.406 19.828 1 65.31 97 ASN B C 1
ATOM 1629 O O . ASN B 1 97 ? -5.867 16.391 20.391 1 65.31 97 ASN B O 1
ATOM 1633 N N . ARG B 1 98 ? -6.168 17.812 18.359 1 71.75 98 ARG B N 1
ATOM 1634 C CA . ARG B 1 98 ? -5.859 16.453 17.906 1 71.75 98 ARG B CA 1
ATOM 1635 C C . ARG B 1 98 ? -4.668 16.453 16.953 1 71.75 98 ARG B C 1
ATOM 1637 O O . ARG B 1 98 ? -4.082 17.5 16.688 1 71.75 98 ARG B O 1
ATOM 1644 N N . ILE B 1 99 ? -4.102 15.508 16.625 1 83.75 99 ILE B N 1
ATOM 1645 C CA . ILE B 1 99 ? -3.096 15.055 15.672 1 83.75 99 ILE B CA 1
ATOM 1646 C C . ILE B 1 99 ? -3.744 14.836 14.305 1 83.75 99 ILE B C 1
ATOM 1648 O O . ILE B 1 99 ? -3.158 14.195 13.43 1 83.75 99 ILE B O 1
ATOM 1652 N N . GLU B 1 100 ? -4.969 15.625 14.133 1 93.19 100 GLU B N 1
ATOM 1653 C CA . GLU B 1 100 ? -5.73 15.414 12.906 1 93.19 100 GLU B CA 1
ATOM 1654 C C . GLU B 1 100 ? -6.008 16.734 12.188 1 93.19 100 GLU B C 1
ATOM 1656 O O . GLU B 1 100 ? -6.312 17.734 12.828 1 93.19 100 GLU B O 1
ATOM 1661 N N . TYR B 1 101 ? -5.973 16.734 10.859 1 96.31 101 TYR B N 1
ATOM 1662 C CA . TYR B 1 101 ? -6.121 17.906 10.016 1 96.31 101 TYR B CA 1
ATOM 1663 C C . TYR B 1 101 ? -7.051 17.625 8.844 1 96.31 101 TYR B C 1
ATOM 1665 O O . TYR B 1 101 ? -6.844 16.672 8.094 1 96.31 101 TYR B O 1
ATOM 1673 N N . ASP B 1 102 ? -8.016 18.5 8.672 1 95.31 102 ASP B N 1
ATOM 1674 C CA . ASP B 1 102 ? -9.039 18.297 7.652 1 95.31 102 ASP B CA 1
ATOM 1675 C C . ASP B 1 102 ? -8.859 19.281 6.496 1 95.31 102 ASP B C 1
ATOM 1677 O O . ASP B 1 102 ? -8.57 20.469 6.715 1 95.31 102 ASP B O 1
ATOM 1681 N N . TRP B 1 103 ? -8.961 18.797 5.363 1 92.62 103 TRP B N 1
ATOM 1682 C CA . TRP B 1 103 ? -9.023 19.688 4.203 1 92.62 103 TRP B CA 1
ATOM 1683 C C . TRP B 1 103 ? -10.359 20.422 4.156 1 92.62 103 TRP B C 1
ATOM 1685 O O . TRP B 1 103 ? -11.422 19.812 4.34 1 92.62 103 TRP B O 1
ATOM 1695 N N . PRO B 1 104 ? -10.227 21.688 3.932 1 86.12 104 PRO B N 1
ATOM 1696 C CA . PRO B 1 104 ? -11.484 22.438 3.889 1 86.12 104 PRO B CA 1
ATOM 1697 C C . PRO B 1 104 ? -12.32 22.109 2.65 1 86.12 104 PRO B C 1
ATOM 1699 O O . PRO B 1 104 ? -11.773 21.984 1.552 1 86.12 104 PRO B O 1
ATOM 1702 N N . GLU B 1 105 ? -13.336 21.203 2.697 1 73.5 105 GLU B N 1
ATOM 1703 C CA . GLU B 1 105 ? -14.203 20.953 1.548 1 73.5 105 GLU B CA 1
ATOM 1704 C C . GLU B 1 105 ? -14.727 22.266 0.959 1 73.5 105 GLU B C 1
ATOM 1706 O O . GLU B 1 105 ? -14.852 23.266 1.67 1 73.5 105 GLU B O 1
#

Solvent-accessible surface area (backbone atoms only — not comparable to full-atom values): 11193 Å² total; per-residue (Å²): 138,73,47,35,35,35,39,35,52,77,73,82,66,85,83,46,30,32,40,27,26,34,50,68,49,43,52,53,44,59,74,45,43,80,49,50,60,17,36,38,35,36,31,34,84,33,48,93,89,55,58,40,29,51,59,51,51,48,51,42,47,71,73,66,41,50,38,37,28,42,34,53,72,46,84,50,65,70,52,49,51,53,41,49,49,56,41,44,75,75,55,34,41,77,39,95,56,89,43,32,31,34,44,74,126,138,72,46,35,34,34,39,35,53,77,73,81,67,86,85,46,29,34,38,27,26,34,50,68,50,44,51,53,44,58,73,45,43,80,51,49,59,18,36,38,34,36,31,35,84,34,47,93,90,56,58,38,26,49,58,51,51,48,50,43,46,70,73,67,41,49,39,37,29,41,34,53,72,45,85,51,66,68,54,48,51,54,42,49,50,55,41,44,75,76,54,33,41,76,43,87,100,50,56,35,31,34,45,73,124

Radius of gyration: 18.02 Å; Cα contacts (8 Å, |Δi|>4): 411; chains: 2; bounding box: 38×52×40 Å

Nearest PDB structures (foldseek):
  6eo3-assembly1_A  TM=6.212E-01  e=4.046E-02  Salmonella enterica subsp. enterica serovar Typhimurium
  5vpi-assembly2_B  TM=3.072E-01  e=2.366E+00  Homo sapiens
  4epr-assembly1_A  TM=3.020E-01  e=3.285E+00  Homo sapiens
  5vq8-assembly2_B  TM=2.638E-01  e=2.216E+00  Homo sapiens
  6eo3-assembly1_A  TM=6.209E-01  e=9.865E-02  Salmonella enterica subsp. enterica serovar Typhimurium

Foldseek 3Di:
DAAEEEEDQDDDDPPHPYYHQAPVVLVVCLVVDAQAAYEYEFEFCRDPPDHGRLVSLLVSVVVVHDHQKYFYPYPDPVSQVSSVVSLVVSPWDQDPPNRMTGDDD/DAAEEEEDQDDDDPPHPYYHQAPVVLVVCLVVDAQAAYEYEFEFCRDDPDHGGLVSLLVSVVVVHDHQKYAYPYPDPVSLVSSVVSLVVSPWDDDPPGSMTGDDD

Sequence (210 aa):
MIFHILIDDVRDLHGMDIIIRTPEAAIEFLNTTDTTGHFVYMDNDLAVDGMEGYQILRLLLEFGQRPKKVVLVTSNPVAKQNMRNDLLDEGYQESPNRIEYDWPEMIFHILIDDVRDLHGMDIIIRTPEAAIEFLNTTDTTGHFVYMDNDLAVDGMEGYQILRLLLEFGQRPKKVVLVTSNPVAKQNMRNDLLDEGYQESPNRIEYDWPE

Secondary structure (DSSP, 8-state):
---EEEE-SS---TT-SEEE-SHHHHHHHHHH---TTSEEEE-S---SSS--HHHHHHHHHHTT---SEEEE----HHHHHHHHHHHHHHT-EE-SSTTEEE---/---EEEE-SS---TT-SEEE-SHHHHHHHHHH---TTSEEEE-S---SSS--HHHHHHHHHHTT---SEEEE----HHHHHHHHHHHHHHT-EEPTTSSEEE---